Protein AF-A0A9P8LDL2-F1 (afdb_monomer_lite)

Foldseek 3Di:
DDDDDDDPDPPVFPPDVPQPVDPLHHDPNLLLDQFDDPPCNVPSHNVCCVLPVVLVVCCVVPVVDDQQAAAAEEEASSNLNRLLSPLVDANRYPAYEYELYQQALVPAPSSQVHCCVRHNNPPSVVSLNSHNLSSLLVGDHDYQYEYEYEPPDPCVVRVRRPVVSSCVSCVVNVNNPNYHYHYHD

Structure (mmCIF, N/CA/C/O backbone):
data_AF-A0A9P8LDL2-F1
#
_entry.id   AF-A0A9P8LDL2-F1
#
loop_
_atom_site.group_PDB
_atom_site.id
_atom_site.type_symbol
_atom_site.label_atom_id
_atom_site.label_alt_id
_atom_site.label_comp_id
_atom_site.label_asym_id
_atom_site.label_entity_id
_atom_site.label_seq_id
_atom_site.pdbx_PDB_ins_code
_atom_site.Cartn_x
_atom_site.Cartn_y
_atom_site.Cartn_z
_atom_site.occupancy
_atom_site.B_iso_or_equiv
_atom_site.auth_seq_id
_atom_site.auth_comp_id
_atom_site.auth_asym_id
_atom_site.auth_atom_id
_atom_site.pdbx_PDB_model_num
ATOM 1 N N . MET A 1 1 ? 35.037 -36.514 -23.794 1.00 36.78 1 MET A N 1
ATOM 2 C CA . MET A 1 1 ? 35.890 -35.831 -22.795 1.00 36.78 1 MET A CA 1
ATOM 3 C C . MET A 1 1 ? 35.931 -34.367 -23.203 1.00 36.78 1 MET A C 1
ATOM 5 O O . MET A 1 1 ? 36.389 -34.116 -24.303 1.00 36.78 1 MET A O 1
ATOM 9 N N . ASN A 1 2 ? 35.374 -33.374 -22.518 1.00 35.62 2 ASN A N 1
ATOM 10 C CA . ASN A 1 2 ? 34.824 -33.222 -21.168 1.00 35.62 2 ASN A CA 1
ATOM 11 C C . ASN A 1 2 ? 33.497 -32.450 -21.301 1.00 35.62 2 ASN A C 1
ATOM 13 O O . ASN A 1 2 ? 33.426 -31.497 -22.064 1.00 35.62 2 ASN A O 1
ATOM 17 N N . SER A 1 3 ? 32.393 -32.987 -20.783 1.00 35.94 3 SER A N 1
ATOM 18 C CA . SER A 1 3 ? 31.896 -32.755 -19.415 1.00 35.94 3 SER A CA 1
ATOM 19 C C . SER A 1 3 ? 31.249 -31.378 -19.268 1.00 35.94 3 SER A C 1
ATOM 21 O O . SER A 1 3 ? 31.919 -30.370 -19.070 1.00 35.94 3 SER A O 1
ATOM 23 N N . THR A 1 4 ? 29.923 -31.405 -19.347 1.00 47.22 4 THR A N 1
ATOM 24 C CA . THR A 1 4 ? 28.959 -30.466 -18.770 1.00 47.22 4 THR A CA 1
ATOM 25 C C . THR A 1 4 ? 29.351 -30.001 -17.366 1.00 47.22 4 THR A C 1
ATOM 27 O O . THR A 1 4 ? 29.842 -30.805 -16.577 1.00 47.22 4 THR A O 1
ATOM 30 N N . ASN A 1 5 ? 29.034 -28.747 -17.038 1.00 33.78 5 ASN A N 1
ATOM 31 C CA . ASN A 1 5 ? 28.603 -28.363 -15.695 1.00 33.78 5 ASN A C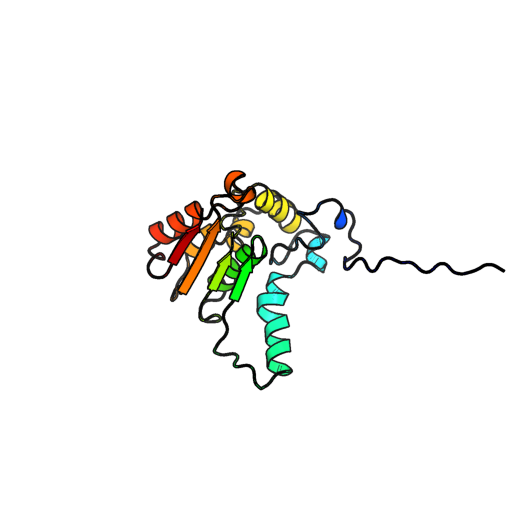A 1
ATOM 32 C C . ASN A 1 5 ? 27.447 -27.367 -15.827 1.00 33.78 5 ASN A C 1
ATOM 34 O O . ASN A 1 5 ? 27.630 -26.158 -15.949 1.00 33.78 5 ASN A O 1
ATOM 38 N N . GLU A 1 6 ? 26.246 -27.939 -15.846 1.00 46.50 6 GLU A N 1
ATOM 39 C CA . GLU A 1 6 ? 25.027 -27.290 -15.393 1.00 46.50 6 GLU A CA 1
ATOM 40 C C . GLU A 1 6 ? 25.176 -26.950 -13.906 1.00 46.50 6 GLU A C 1
ATOM 42 O O . GLU A 1 6 ? 25.265 -27.848 -13.078 1.00 46.50 6 GLU A O 1
ATOM 47 N N . THR A 1 7 ? 25.161 -25.662 -13.578 1.00 41.72 7 THR A N 1
ATOM 48 C CA . THR A 1 7 ? 24.533 -25.113 -12.364 1.00 41.72 7 THR A CA 1
ATOM 49 C C . THR A 1 7 ? 24.173 -23.654 -12.646 1.00 41.72 7 THR A C 1
ATOM 51 O O . THR A 1 7 ? 24.670 -22.716 -12.026 1.00 41.72 7 THR A O 1
ATOM 54 N N . GLY A 1 8 ? 23.306 -23.435 -13.638 1.00 39.44 8 GLY A N 1
ATOM 55 C CA . GLY A 1 8 ? 22.629 -22.151 -13.779 1.00 39.44 8 GLY A CA 1
ATOM 56 C C . GLY A 1 8 ? 21.689 -21.989 -12.592 1.00 39.44 8 GLY A C 1
ATOM 57 O O . GLY A 1 8 ? 20.619 -22.589 -12.579 1.00 39.44 8 GLY A O 1
ATOM 58 N N . ASN A 1 9 ? 22.131 -21.256 -11.568 1.00 37.84 9 ASN A N 1
ATOM 59 C CA . ASN A 1 9 ? 21.307 -20.856 -10.433 1.00 37.84 9 ASN A CA 1
ATOM 60 C C . ASN A 1 9 ? 19.921 -20.436 -10.936 1.00 37.84 9 ASN A C 1
ATOM 62 O O . ASN A 1 9 ? 19.813 -19.512 -11.740 1.00 37.84 9 ASN A O 1
ATOM 66 N N . LEU A 1 10 ? 18.876 -21.091 -10.433 1.00 39.47 10 LEU A N 1
ATOM 67 C CA . LEU A 1 10 ? 17.490 -20.645 -10.547 1.00 39.47 10 LEU A CA 1
ATOM 68 C C . LEU A 1 10 ? 17.332 -19.352 -9.731 1.00 39.47 10 LEU A C 1
ATOM 70 O O . LEU A 1 10 ? 16.727 -19.339 -8.663 1.00 39.47 10 LEU A O 1
ATOM 74 N N . LYS A 1 11 ? 17.940 -18.258 -10.190 1.00 48.25 11 LYS A N 1
ATOM 75 C CA . LYS A 1 11 ? 17.601 -16.924 -9.714 1.00 48.25 11 LYS A CA 1
ATOM 76 C C . LYS A 1 11 ? 16.257 -16.583 -10.345 1.00 48.25 11 LYS A C 1
ATOM 78 O O . LYS A 1 11 ? 16.173 -16.420 -11.556 1.00 48.25 11 LYS A O 1
ATOM 83 N N . GLY A 1 12 ? 15.199 -16.534 -9.538 1.00 52.34 12 GLY A N 1
ATOM 84 C CA . GLY A 1 12 ? 13.859 -16.106 -9.954 1.00 52.34 12 GLY A CA 1
ATOM 85 C C . GLY A 1 12 ? 13.778 -14.600 -10.237 1.00 52.34 12 GLY A C 1
ATOM 86 O O . GLY A 1 12 ? 12.929 -13.931 -9.658 1.00 52.34 12 GLY A O 1
ATOM 87 N N . GLY A 1 13 ? 14.689 -14.081 -11.062 1.00 61.00 13 GLY A N 1
ATOM 88 C CA . GLY A 1 13 ? 14.784 -12.684 -11.489 1.00 61.00 13 GLY A CA 1
ATOM 89 C C . GLY A 1 13 ? 14.617 -12.550 -13.005 1.00 61.00 13 GLY A C 1
ATOM 90 O O . GLY A 1 13 ? 14.594 -13.545 -13.732 1.00 61.00 13 GLY A O 1
ATOM 91 N N . LEU A 1 14 ? 14.477 -11.318 -13.489 1.00 75.38 14 LEU A N 1
ATOM 92 C CA . LEU A 1 14 ? 14.199 -11.006 -14.896 1.00 75.38 14 LEU A CA 1
ATOM 93 C C . LEU A 1 14 ? 15.475 -10.717 -15.702 1.00 75.38 14 LEU A C 1
ATOM 95 O O . LEU A 1 14 ? 15.383 -10.367 -16.879 1.00 75.38 14 LEU A O 1
ATOM 99 N N . ASN A 1 15 ? 16.649 -10.894 -15.084 1.00 79.06 15 ASN A N 1
ATOM 100 C CA . ASN A 1 15 ? 17.969 -10.583 -15.640 1.00 79.06 15 ASN A CA 1
ATOM 101 C C . ASN A 1 15 ? 18.064 -9.128 -16.124 1.00 79.06 15 ASN A C 1
ATOM 103 O O . ASN A 1 15 ? 18.618 -8.852 -17.189 1.00 79.06 15 ASN A O 1
ATOM 107 N N . ILE A 1 16 ? 17.491 -8.202 -15.354 1.00 80.25 16 ILE A N 1
ATOM 108 C CA . ILE A 1 16 ? 17.620 -6.767 -15.602 1.00 80.25 16 ILE A CA 1
ATOM 109 C C . ILE A 1 16 ? 18.908 -6.258 -14.932 1.00 80.25 16 ILE A C 1
ATOM 111 O O . ILE A 1 16 ? 19.189 -6.587 -13.780 1.00 80.25 16 ILE A O 1
ATOM 115 N N . ASP A 1 17 ? 19.689 -5.427 -15.628 1.00 78.12 17 ASP A N 1
ATOM 116 C CA . ASP A 1 17 ? 20.895 -4.821 -15.050 1.00 78.12 17 ASP A CA 1
ATOM 117 C C . ASP A 1 17 ? 20.557 -4.024 -13.774 1.00 78.12 17 ASP A C 1
ATOM 119 O O . ASP A 1 17 ? 19.686 -3.150 -13.776 1.00 78.12 17 ASP A O 1
ATOM 123 N N . GLY A 1 18 ? 21.251 -4.333 -12.675 1.00 77.56 18 GLY A N 1
ATOM 124 C CA . GLY A 1 18 ? 21.053 -3.712 -11.361 1.00 77.56 18 GLY A CA 1
ATOM 125 C C . GLY A 1 18 ? 19.882 -4.258 -10.532 1.00 77.56 18 GLY A C 1
ATOM 126 O O . GLY A 1 18 ? 19.640 -3.782 -9.425 1.00 77.56 18 GLY A O 1
ATOM 127 N N . GLU A 1 19 ? 19.153 -5.257 -11.035 1.00 78.50 19 GLU A N 1
ATOM 128 C CA . GLU A 1 19 ? 17.982 -5.855 -10.373 1.00 78.50 19 GLU A CA 1
ATOM 129 C C . GLU A 1 19 ? 18.312 -6.620 -9.084 1.00 78.50 19 GLU A C 1
ATOM 131 O O . GLU A 1 19 ? 17.484 -6.691 -8.179 1.00 78.50 19 GLU A O 1
ATOM 136 N N . ASP A 1 20 ? 19.519 -7.172 -8.995 1.00 83.62 20 ASP A N 1
ATOM 137 C CA . ASP A 1 20 ? 19.976 -7.971 -7.854 1.00 83.62 20 ASP A CA 1
ATOM 138 C C . ASP A 1 20 ? 21.004 -7.220 -6.979 1.00 83.62 20 ASP A C 1
ATOM 140 O O . ASP A 1 20 ? 21.566 -7.801 -6.049 1.00 83.62 20 ASP A O 1
ATOM 144 N N . ASP A 1 21 ? 21.275 -5.939 -7.263 1.00 80.69 21 ASP A N 1
ATOM 145 C CA . ASP A 1 21 ? 22.356 -5.174 -6.617 1.00 80.69 21 ASP A CA 1
ATOM 146 C C . ASP A 1 21 ? 22.031 -4.784 -5.169 1.00 80.69 21 ASP A C 1
ATOM 148 O O . ASP A 1 21 ? 22.928 -4.521 -4.362 1.00 80.69 21 ASP A O 1
ATOM 152 N N . SER A 1 22 ? 20.745 -4.716 -4.817 1.00 79.94 22 SER A N 1
ATOM 153 C CA . SER A 1 22 ? 20.305 -4.327 -3.479 1.00 79.94 22 SER A CA 1
ATOM 154 C C . SER A 1 22 ? 19.032 -5.045 -3.062 1.00 79.94 22 SER A C 1
ATOM 156 O O . SER A 1 22 ? 18.135 -5.238 -3.866 1.00 79.94 22 SER A O 1
ATOM 158 N N . TYR A 1 23 ? 18.917 -5.388 -1.779 1.00 81.88 23 TYR A N 1
ATOM 159 C CA . TYR A 1 23 ? 17.759 -6.123 -1.256 1.00 81.88 23 TYR A CA 1
ATOM 160 C C . TYR A 1 23 ? 16.449 -5.308 -1.239 1.00 81.88 23 TYR A C 1
ATOM 162 O O . TYR A 1 23 ? 15.373 -5.876 -1.081 1.00 81.88 23 TYR A O 1
ATOM 170 N N . ASP A 1 24 ? 16.535 -3.980 -1.336 1.00 83.00 24 ASP A N 1
ATOM 171 C CA . ASP A 1 24 ? 15.425 -3.027 -1.224 1.00 83.00 24 ASP A CA 1
ATOM 172 C C . ASP A 1 24 ? 14.996 -2.438 -2.584 1.00 83.00 24 ASP A C 1
ATOM 174 O O . ASP A 1 24 ? 14.227 -1.476 -2.625 1.00 83.00 24 ASP A O 1
ATOM 178 N N . PHE A 1 25 ? 15.477 -3.001 -3.701 1.00 87.88 25 PHE A N 1
ATOM 179 C CA . PHE A 1 25 ? 15.092 -2.617 -5.061 1.00 87.88 25 PHE A CA 1
ATOM 180 C C . PHE A 1 25 ? 15.340 -3.761 -6.058 1.00 87.88 25 PHE A C 1
ATOM 182 O O . PHE A 1 25 ? 16.357 -4.429 -5.952 1.00 87.88 25 PHE A O 1
ATOM 189 N N . GLY A 1 26 ? 14.448 -3.965 -7.033 1.00 88.62 26 GLY A N 1
ATOM 190 C CA . GLY A 1 26 ? 14.551 -5.069 -7.995 1.00 88.62 26 GLY A CA 1
ATOM 191 C C . GLY A 1 26 ? 13.938 -6.383 -7.488 1.00 88.62 26 GLY A C 1
ATOM 192 O O . GLY A 1 26 ? 12.821 -6.371 -6.949 1.00 88.62 26 GLY A O 1
ATOM 193 N N . THR A 1 27 ? 14.620 -7.521 -7.682 1.00 87.25 27 THR A N 1
ATOM 194 C CA . THR A 1 27 ? 14.074 -8.862 -7.387 1.00 87.25 27 THR A CA 1
ATOM 195 C C . THR A 1 27 ? 13.604 -8.949 -5.932 1.00 87.25 27 THR A C 1
ATOM 197 O O . THR A 1 27 ? 14.339 -8.644 -4.997 1.00 87.25 27 THR A O 1
ATOM 200 N N . GLY A 1 28 ? 12.357 -9.382 -5.711 1.00 86.94 28 GLY A N 1
ATOM 201 C CA . GLY A 1 28 ? 11.772 -9.479 -4.365 1.00 86.94 28 GLY A CA 1
ATOM 202 C C . GLY A 1 28 ? 11.356 -8.138 -3.740 1.00 86.94 28 GLY A C 1
ATOM 203 O O . GLY A 1 28 ? 10.759 -8.136 -2.665 1.00 86.94 28 GLY A O 1
ATOM 204 N N . ALA A 1 29 ? 11.579 -7.017 -4.432 1.00 91.50 29 ALA A N 1
ATOM 205 C CA . ALA A 1 29 ? 11.286 -5.659 -3.981 1.00 91.50 29 ALA A CA 1
ATOM 206 C C . ALA A 1 29 ? 10.394 -4.896 -4.983 1.00 91.50 29 ALA A C 1
ATOM 208 O O . ALA A 1 29 ? 10.589 -3.711 -5.250 1.00 91.50 29 ALA A O 1
ATOM 209 N N . GLY A 1 30 ? 9.384 -5.562 -5.552 1.00 91.75 30 GLY A N 1
ATOM 210 C CA . GLY A 1 30 ? 8.487 -4.967 -6.556 1.00 91.75 30 GLY A CA 1
ATOM 211 C C . GLY A 1 30 ? 7.501 -3.913 -6.029 1.00 91.75 30 GLY A C 1
ATOM 212 O O . GLY A 1 30 ? 6.738 -3.354 -6.813 1.00 91.75 30 GLY A O 1
ATOM 213 N N . PHE A 1 31 ? 7.468 -3.668 -4.712 1.00 97.00 31 PHE A N 1
ATOM 214 C CA . PHE A 1 31 ? 6.664 -2.636 -4.033 1.00 97.00 31 PHE A CA 1
ATOM 215 C C . PHE A 1 31 ? 5.148 -2.638 -4.314 1.00 97.00 31 PHE A C 1
ATOM 217 O O . PHE A 1 31 ? 4.456 -1.717 -3.901 1.00 97.00 31 PHE A O 1
ATOM 224 N N . TYR A 1 32 ? 4.599 -3.683 -4.945 1.00 97.81 32 TYR A N 1
ATOM 225 C CA . TYR A 1 32 ? 3.172 -3.792 -5.300 1.00 97.81 32 TYR A CA 1
ATOM 226 C C . TYR A 1 32 ? 2.662 -2.621 -6.149 1.00 97.81 32 TYR A C 1
ATOM 228 O O . TYR A 1 32 ? 1.537 -2.147 -5.992 1.00 97.81 32 TYR A O 1
ATOM 236 N N . ILE A 1 33 ? 3.505 -2.164 -7.071 1.00 97.38 33 ILE A N 1
ATOM 237 C CA . ILE A 1 33 ? 3.216 -1.080 -8.006 1.00 97.38 33 ILE A CA 1
ATOM 238 C C . ILE A 1 33 ? 3.235 -1.572 -9.460 1.00 97.38 33 ILE A C 1
ATOM 240 O O . ILE A 1 33 ? 3.675 -2.687 -9.740 1.00 97.38 33 ILE A O 1
ATOM 244 N N . ASP A 1 34 ? 2.809 -0.706 -10.381 1.00 97.88 34 ASP A N 1
ATOM 245 C CA . ASP A 1 34 ? 3.063 -0.868 -11.813 1.00 97.88 34 ASP A CA 1
ATOM 246 C C . ASP A 1 34 ? 4.090 0.176 -12.256 1.00 97.88 34 ASP A C 1
ATOM 248 O O . ASP A 1 34 ? 3.750 1.341 -12.469 1.00 97.88 34 ASP A O 1
ATOM 252 N N . ALA A 1 35 ? 5.351 -0.234 -12.383 1.00 97.38 35 ALA A N 1
ATOM 253 C CA . ALA A 1 35 ? 6.452 0.653 -12.738 1.00 97.38 35 ALA A CA 1
ATOM 254 C C . ALA A 1 35 ? 6.228 1.325 -14.103 1.00 97.38 35 ALA A C 1
ATOM 256 O O . ALA A 1 35 ? 5.676 0.726 -15.036 1.00 97.38 35 ALA A O 1
ATOM 257 N N . THR A 1 36 ? 6.694 2.568 -14.228 1.00 96.50 36 THR A N 1
ATOM 258 C CA . THR A 1 36 ? 6.592 3.376 -15.455 1.00 96.50 36 THR A CA 1
ATOM 259 C C . THR A 1 36 ? 7.953 3.686 -16.072 1.00 96.50 36 THR A C 1
ATOM 261 O O . THR A 1 36 ? 8.020 3.925 -17.274 1.00 96.50 36 THR A O 1
ATOM 264 N N . GLN A 1 37 ? 9.036 3.634 -15.294 1.00 96.12 37 GLN A N 1
ATOM 265 C CA . GLN A 1 37 ? 10.399 3.811 -15.796 1.00 96.12 37 GLN A CA 1
ATOM 266 C C . GLN A 1 37 ? 10.941 2.528 -16.412 1.00 96.12 37 GLN A C 1
ATOM 268 O O . GLN A 1 37 ? 10.801 1.446 -15.842 1.00 96.12 37 GLN A O 1
ATOM 273 N N . ALA A 1 38 ? 11.594 2.660 -17.564 1.00 93.38 38 ALA A N 1
ATOM 274 C CA . ALA A 1 38 ? 12.407 1.587 -18.118 1.00 93.38 38 ALA A CA 1
ATOM 275 C C . ALA A 1 38 ? 13.651 1.354 -17.230 1.00 93.38 38 ALA A C 1
ATOM 277 O O . ALA A 1 38 ? 14.143 2.308 -16.624 1.00 93.38 38 ALA A O 1
ATOM 278 N N . PRO A 1 39 ? 14.180 0.120 -17.155 1.00 93.75 39 PRO A N 1
ATOM 279 C CA . PRO A 1 39 ? 13.672 -1.109 -17.785 1.00 93.75 39 PRO A CA 1
ATOM 280 C C . PRO A 1 39 ? 12.500 -1.769 -17.027 1.00 93.75 39 PRO A C 1
ATOM 282 O O . PRO A 1 39 ? 11.824 -2.642 -17.567 1.00 93.75 39 PRO A O 1
ATOM 285 N N . TRP A 1 40 ? 12.220 -1.332 -15.797 1.00 94.62 40 TRP A N 1
ATOM 286 C CA . TRP A 1 40 ? 11.259 -1.949 -14.871 1.00 94.62 40 TRP A CA 1
ATOM 287 C C . TRP A 1 40 ? 9.834 -2.014 -15.418 1.00 94.62 40 TRP A C 1
ATOM 289 O O . TRP A 1 40 ? 9.111 -2.981 -15.179 1.00 94.62 40 TRP A O 1
ATOM 299 N N . SER A 1 41 ? 9.429 -1.010 -16.193 1.00 95.38 41 SER A N 1
ATOM 300 C CA . SER A 1 41 ? 8.087 -0.889 -16.759 1.00 95.38 41 SER A CA 1
ATOM 301 C C . SER A 1 41 ? 7.676 -2.035 -17.681 1.00 95.38 41 SER A C 1
ATOM 303 O O . SER A 1 41 ? 6.480 -2.161 -17.941 1.00 95.38 41 SER A O 1
ATOM 305 N N . ALA A 1 42 ? 8.612 -2.871 -18.140 1.00 93.69 42 ALA A N 1
ATOM 306 C CA . ALA A 1 42 ? 8.307 -4.069 -18.917 1.00 93.69 42 ALA A CA 1
ATOM 307 C C . ALA A 1 42 ? 7.664 -5.180 -18.069 1.00 93.69 42 ALA A C 1
ATOM 309 O O . ALA A 1 42 ? 6.747 -5.843 -18.540 1.00 93.69 42 ALA A O 1
ATOM 310 N N . ASN A 1 43 ? 8.109 -5.359 -16.821 1.00 94.00 43 ASN A N 1
ATOM 311 C CA . ASN A 1 43 ? 7.794 -6.561 -16.039 1.00 94.00 43 ASN A CA 1
ATOM 312 C C . ASN A 1 43 ? 7.290 -6.277 -14.614 1.00 94.00 43 ASN A C 1
ATOM 314 O O . ASN A 1 43 ? 6.558 -7.081 -14.045 1.00 94.00 43 ASN A O 1
ATOM 318 N N . TYR A 1 44 ? 7.643 -5.132 -14.021 1.00 95.62 44 TYR A N 1
ATOM 319 C CA . TYR A 1 44 ? 7.271 -4.780 -12.648 1.00 95.62 44 TYR A CA 1
ATOM 320 C C . TYR A 1 44 ? 5.837 -4.244 -12.615 1.00 95.62 44 TYR A C 1
ATOM 322 O O . TYR A 1 44 ? 5.608 -3.041 -12.496 1.00 95.62 44 TYR A O 1
ATOM 330 N N . LYS A 1 45 ? 4.870 -5.155 -12.777 1.00 97.25 45 LYS A N 1
ATOM 331 C CA . LYS A 1 45 ? 3.418 -4.899 -12.816 1.00 97.25 45 LYS A CA 1
ATOM 332 C C . LYS A 1 45 ? 2.683 -5.568 -11.652 1.00 97.25 45 LYS A C 1
ATOM 334 O O . LYS A 1 45 ? 1.634 -6.190 -11.818 1.00 97.25 45 LYS A O 1
ATOM 339 N N . MET A 1 46 ? 3.275 -5.492 -10.461 1.00 97.75 46 MET A N 1
ATOM 340 C CA . MET A 1 46 ? 2.793 -6.215 -9.284 1.00 97.75 46 MET A CA 1
ATOM 341 C C . MET A 1 46 ? 1.446 -5.697 -8.777 1.00 97.75 46 MET A C 1
ATOM 343 O O . MET A 1 46 ? 0.681 -6.482 -8.215 1.00 97.75 46 MET A O 1
ATOM 347 N N . TYR A 1 47 ? 1.125 -4.415 -8.991 1.00 98.19 47 TYR A N 1
ATOM 348 C CA . TYR A 1 47 ? -0.213 -3.908 -8.683 1.00 98.19 47 TYR A CA 1
ATOM 349 C C . TYR A 1 47 ? -1.253 -4.600 -9.566 1.00 98.19 47 TYR A C 1
ATOM 351 O O . TYR A 1 47 ? -2.188 -5.203 -9.042 1.00 98.19 47 TYR A O 1
ATOM 359 N N . SER A 1 48 ? -1.071 -4.568 -10.890 1.00 97.75 48 SER A N 1
ATOM 360 C CA . SER A 1 48 ? -1.985 -5.212 -11.841 1.00 97.75 48 SER A CA 1
ATOM 361 C C . SER A 1 48 ? -2.089 -6.723 -11.614 1.00 97.75 48 SER A C 1
ATOM 363 O O . SER A 1 48 ? -3.194 -7.275 -11.627 1.00 97.75 48 SER A O 1
ATOM 365 N N . TYR A 1 49 ? -0.964 -7.381 -11.330 1.00 98.06 49 TYR A N 1
ATOM 366 C CA . TYR A 1 49 ? -0.924 -8.813 -11.054 1.00 98.06 49 TYR A CA 1
ATOM 367 C C . TYR A 1 49 ? -1.768 -9.187 -9.825 1.00 98.06 49 TYR A C 1
ATOM 369 O O . TYR A 1 49 ? -2.683 -10.005 -9.922 1.00 98.06 49 TYR A O 1
ATOM 377 N N . ILE A 1 50 ? -1.526 -8.549 -8.673 1.00 98.06 50 ILE A N 1
ATOM 378 C CA . ILE A 1 50 ? -2.221 -8.879 -7.417 1.00 98.06 50 ILE A CA 1
ATOM 379 C C . ILE A 1 50 ? -3.664 -8.374 -7.409 1.00 98.06 50 ILE A C 1
ATOM 381 O O . ILE A 1 50 ? -4.558 -9.054 -6.904 1.00 98.06 50 ILE A O 1
ATOM 385 N N . ALA A 1 51 ? -3.913 -7.184 -7.955 1.00 97.06 51 ALA A N 1
ATOM 386 C CA . ALA A 1 51 ? -5.240 -6.593 -7.935 1.00 97.06 51 ALA A CA 1
ATOM 387 C C . ALA A 1 51 ? -6.157 -7.179 -9.011 1.00 97.06 51 ALA A C 1
ATOM 389 O O . ALA A 1 51 ? -7.365 -7.038 -8.864 1.00 97.06 51 ALA A O 1
ATOM 390 N N . SER A 1 52 ? -5.659 -7.814 -10.077 1.00 97.12 52 SER A N 1
ATOM 391 C CA . SER A 1 52 ? -6.506 -8.250 -11.198 1.00 97.12 52 SER A CA 1
ATOM 392 C C . SER A 1 52 ? -6.198 -9.659 -11.699 1.00 97.12 52 SER A C 1
ATOM 394 O O . SER A 1 52 ? -7.064 -10.533 -11.613 1.00 97.12 52 SER A O 1
ATOM 396 N N . GLU A 1 53 ? -4.986 -9.896 -12.200 1.00 98.12 53 GLU A N 1
ATOM 397 C CA . GLU A 1 53 ? -4.645 -11.129 -12.920 1.00 98.12 53 GLU A CA 1
ATOM 398 C C . GLU A 1 53 ? -4.747 -12.370 -12.028 1.00 98.12 53 GLU A C 1
ATOM 400 O O . GLU A 1 53 ? -5.482 -13.311 -12.343 1.00 98.12 53 GLU A O 1
ATOM 405 N N . LEU A 1 54 ? -4.080 -12.343 -10.872 1.00 97.81 54 LEU A N 1
ATOM 406 C CA . LEU A 1 54 ? -4.064 -13.458 -9.934 1.00 97.81 54 LEU A CA 1
ATOM 407 C C . LEU A 1 54 ? -5.470 -13.771 -9.390 1.00 97.81 54 LEU A C 1
ATOM 409 O O . LEU A 1 54 ? -5.877 -14.928 -9.495 1.00 97.81 54 LEU A O 1
ATOM 413 N N . PRO A 1 55 ? -6.265 -12.805 -8.876 1.00 97.06 55 PRO A N 1
ATOM 414 C CA . PRO A 1 55 ? -7.644 -13.079 -8.472 1.00 97.06 55 PRO A CA 1
ATOM 415 C C . PRO A 1 55 ? -8.500 -13.682 -9.592 1.00 97.06 55 PRO A C 1
ATOM 417 O O . PRO A 1 55 ? -9.242 -14.629 -9.350 1.00 97.06 55 PRO A O 1
ATOM 420 N N . THR A 1 56 ? -8.374 -13.179 -10.825 1.00 97.19 56 THR A N 1
ATOM 421 C CA . THR A 1 56 ? -9.124 -13.701 -11.981 1.00 97.19 56 THR A CA 1
ATOM 422 C C . THR A 1 56 ? -8.755 -15.158 -12.272 1.00 97.19 56 THR A C 1
ATOM 424 O O . THR A 1 56 ? -9.632 -16.004 -12.472 1.00 97.19 56 THR A O 1
ATOM 427 N N . SER A 1 57 ? -7.460 -15.480 -12.241 1.00 97.94 57 SER A N 1
ATOM 428 C CA . SER A 1 57 ? -6.976 -16.852 -12.403 1.00 97.94 57 SER A CA 1
ATOM 429 C C . SER A 1 57 ? -7.460 -17.767 -11.271 1.00 97.94 57 SER A C 1
ATOM 431 O O . SER A 1 57 ? -7.973 -18.854 -11.530 1.00 97.94 57 SER A O 1
ATOM 433 N N . LEU A 1 58 ? -7.401 -17.310 -10.017 1.00 97.50 58 LEU A N 1
ATOM 434 C CA . LEU A 1 58 ? -7.877 -18.085 -8.870 1.00 97.50 58 LEU A CA 1
ATOM 435 C C . LEU A 1 58 ? -9.375 -18.402 -8.971 1.00 97.50 58 LEU A C 1
ATOM 437 O O . LEU A 1 58 ? -9.763 -19.561 -8.851 1.00 97.50 58 LEU A O 1
ATOM 441 N N . PHE A 1 59 ? -10.226 -17.410 -9.238 1.00 97.44 59 PHE A N 1
ATOM 442 C CA . PHE A 1 59 ? -11.675 -17.642 -9.297 1.00 97.44 59 PHE A CA 1
ATOM 443 C C . PHE A 1 59 ? -12.112 -18.475 -10.508 1.00 97.44 59 PHE A C 1
ATOM 445 O O . PHE A 1 59 ? -13.132 -19.155 -10.433 1.00 97.44 59 PHE A O 1
ATOM 452 N N . SER A 1 60 ? -11.347 -18.466 -11.604 1.00 97.44 60 SER A N 1
ATOM 453 C CA . SER A 1 60 ? -11.631 -19.323 -12.765 1.00 97.44 60 SER A CA 1
ATOM 454 C C . SER A 1 60 ? -11.237 -20.787 -12.548 1.00 97.44 60 SER A C 1
ATOM 456 O O . SER A 1 60 ? -11.929 -21.672 -13.046 1.00 97.44 60 SER A O 1
ATOM 458 N N . HIS A 1 61 ? -10.173 -21.062 -11.786 1.00 98.19 61 HIS A N 1
ATOM 459 C CA . HIS A 1 61 ? -9.691 -22.430 -11.550 1.00 98.19 61 HIS A CA 1
ATOM 460 C C . HIS A 1 61 ? -10.262 -23.084 -10.284 1.00 98.19 61 HIS A C 1
ATOM 462 O O . HIS A 1 61 ? -10.283 -24.311 -10.186 1.00 98.19 61 HIS A O 1
ATOM 468 N N . PHE A 1 62 ? -10.733 -22.291 -9.318 1.00 97.69 62 PHE A N 1
ATOM 469 C CA . PHE A 1 62 ? -11.219 -22.779 -8.027 1.00 97.69 62 PHE A CA 1
ATOM 470 C C . PHE A 1 62 ? -12.665 -22.313 -7.772 1.00 97.69 62 PHE A C 1
ATOM 472 O O . PHE A 1 62 ? -12.874 -21.323 -7.067 1.00 97.69 62 PHE A O 1
ATOM 479 N N . PRO A 1 63 ? -13.685 -23.022 -8.301 1.00 95.31 63 PRO A N 1
ATOM 480 C CA . PRO A 1 63 ? -15.095 -22.621 -8.198 1.00 95.31 63 PRO A CA 1
ATOM 481 C C . PRO A 1 63 ? -15.640 -22.594 -6.760 1.00 95.31 63 PRO A C 1
ATOM 483 O O . PRO A 1 63 ? -16.691 -22.015 -6.506 1.00 95.31 63 PRO A O 1
ATOM 486 N N . GLN A 1 64 ? -14.938 -23.215 -5.808 1.00 97.06 64 GLN A N 1
ATOM 487 C CA . GLN A 1 64 ? -15.252 -23.155 -4.381 1.00 97.06 64 GLN A CA 1
ATOM 488 C C . GLN A 1 64 ? -14.901 -21.809 -3.723 1.00 97.06 64 GLN A C 1
ATOM 490 O O . GLN A 1 64 ? -15.307 -21.566 -2.586 1.00 97.06 64 GLN A O 1
ATOM 495 N N . LEU A 1 65 ? -14.112 -20.958 -4.388 1.00 97.69 65 LEU A N 1
ATOM 496 C CA . LEU A 1 65 ? -13.761 -19.636 -3.878 1.00 97.69 65 LEU A CA 1
ATOM 497 C C . LEU A 1 65 ? -14.896 -18.645 -4.143 1.00 97.69 65 LEU A C 1
ATOM 499 O O . LEU A 1 65 ? -15.367 -18.493 -5.266 1.00 97.69 65 LEU A O 1
ATOM 503 N N . ASP A 1 66 ? -15.294 -17.918 -3.104 1.00 96.56 66 ASP A N 1
ATOM 504 C CA . ASP A 1 66 ? -16.315 -16.882 -3.205 1.00 96.56 66 ASP A CA 1
ATOM 505 C C . ASP A 1 66 ? -15.678 -15.523 -3.524 1.00 96.56 66 ASP A C 1
ATOM 507 O O . ASP A 1 66 ? -15.116 -14.855 -2.649 1.00 96.56 66 ASP A O 1
ATOM 511 N N . SER A 1 67 ? -15.800 -15.087 -4.779 1.00 95.12 67 SER A N 1
ATOM 512 C CA . SER A 1 67 ? -15.249 -13.811 -5.243 1.00 95.12 67 SER A CA 1
ATOM 513 C C . SER A 1 67 ? -15.907 -12.582 -4.604 1.00 95.12 67 SER A C 1
ATOM 515 O O . SER A 1 67 ? -15.392 -11.475 -4.750 1.00 95.12 67 SER A O 1
ATOM 517 N N . GLN A 1 68 ? -17.037 -12.738 -3.903 1.00 95.88 68 GLN A N 1
ATOM 518 C CA . GLN A 1 68 ? -17.697 -11.655 -3.174 1.00 95.88 68 GLN A CA 1
ATOM 519 C C . GLN A 1 68 ? -17.202 -11.518 -1.729 1.00 95.88 68 GLN A C 1
ATOM 521 O O . GLN A 1 68 ? -17.554 -10.537 -1.074 1.00 95.88 68 GLN A O 1
ATOM 526 N N . ARG A 1 69 ? -16.401 -12.457 -1.206 1.00 96.25 69 ARG A N 1
ATOM 527 C CA . ARG A 1 69 ? -15.890 -12.452 0.179 1.00 96.25 69 ARG A CA 1
ATOM 528 C C . ARG A 1 69 ? -14.368 -12.562 0.215 1.00 96.25 69 ARG A C 1
ATOM 530 O O . ARG A 1 69 ? -13.805 -13.542 0.692 1.00 96.25 69 ARG A O 1
ATOM 537 N N . VAL A 1 70 ? -13.710 -11.517 -0.274 1.00 97.75 70 VAL A N 1
ATOM 538 C CA . VAL A 1 70 ? -12.247 -11.421 -0.349 1.00 97.75 70 VAL A CA 1
ATOM 539 C C . VAL A 1 70 ? -11.749 -10.379 0.647 1.00 97.75 70 VAL A C 1
ATOM 541 O O . VAL A 1 70 ? -12.328 -9.302 0.743 1.00 97.75 70 VAL A O 1
ATOM 544 N N . SER A 1 71 ? -10.655 -10.669 1.343 1.00 98.38 71 SER A N 1
ATOM 545 C CA . SER A 1 71 ? -9.904 -9.706 2.160 1.00 98.38 71 SER A CA 1
ATOM 546 C C . SER A 1 71 ? -8.422 -9.803 1.816 1.00 98.38 71 SER A C 1
ATOM 548 O O . SER A 1 71 ? -7.991 -10.779 1.200 1.00 98.38 71 SER A O 1
ATOM 550 N N . ILE A 1 72 ? -7.643 -8.788 2.183 1.00 98.62 72 ILE A N 1
ATOM 551 C CA . ILE A 1 72 ? -6.212 -8.726 1.865 1.00 98.62 72 ILE A CA 1
ATOM 552 C C . ILE A 1 72 ? -5.389 -8.441 3.118 1.00 98.62 72 ILE A C 1
ATOM 554 O O . ILE A 1 72 ? -5.804 -7.691 3.996 1.00 98.62 72 ILE A O 1
ATOM 558 N N . THR A 1 73 ? -4.218 -9.058 3.222 1.00 98.81 73 THR A N 1
ATOM 559 C CA . THR A 1 73 ? -3.283 -8.806 4.319 1.00 98.81 73 THR A CA 1
ATOM 560 C C . THR A 1 73 ? -1.846 -8.822 3.823 1.00 98.81 73 THR A C 1
ATOM 562 O O . THR A 1 73 ? -1.575 -9.308 2.723 1.00 98.81 73 THR A O 1
ATOM 565 N N . GLY A 1 74 ? -0.921 -8.293 4.617 1.00 98.56 74 GLY A N 1
ATOM 566 C CA . GLY A 1 74 ? 0.496 -8.335 4.292 1.00 98.56 74 GLY A CA 1
ATOM 567 C C . GLY A 1 74 ? 1.407 -7.866 5.420 1.00 98.56 74 GLY A C 1
ATOM 568 O O . GLY A 1 74 ? 0.963 -7.330 6.433 1.00 98.56 74 GLY A O 1
ATOM 569 N N . HIS A 1 75 ? 2.709 -8.063 5.226 1.00 98.69 75 HIS A N 1
ATOM 570 C CA . HIS A 1 75 ? 3.760 -7.676 6.166 1.00 98.69 75 HIS A CA 1
ATOM 571 C C . HIS A 1 75 ? 4.763 -6.721 5.505 1.00 98.69 75 HIS A C 1
ATOM 573 O O . HIS A 1 75 ? 5.176 -6.978 4.374 1.00 98.69 75 HIS A O 1
ATOM 579 N N . SER A 1 76 ? 5.172 -5.641 6.178 1.00 98.06 76 SER A N 1
ATOM 580 C CA . SER A 1 76 ? 6.186 -4.694 5.682 1.00 98.06 76 SER A CA 1
ATOM 581 C C . SER A 1 76 ? 5.849 -4.129 4.294 1.00 98.06 76 SER A C 1
ATOM 583 O O . SER A 1 76 ? 4.794 -3.506 4.136 1.00 98.06 76 SER A O 1
ATOM 585 N N . MET A 1 77 ? 6.672 -4.371 3.267 1.00 98.44 77 MET A N 1
ATOM 586 C CA . MET A 1 77 ? 6.346 -4.048 1.870 1.00 98.44 77 MET A CA 1
ATOM 587 C C . MET A 1 77 ? 5.033 -4.713 1.406 1.00 98.44 77 MET A C 1
ATOM 589 O O . MET A 1 77 ? 4.259 -4.124 0.658 1.00 98.44 77 MET A O 1
ATOM 593 N N . GLY A 1 78 ? 4.731 -5.927 1.869 1.00 98.50 78 GLY A N 1
ATOM 594 C CA . GLY A 1 78 ? 3.433 -6.579 1.654 1.00 98.50 78 GLY A CA 1
ATOM 595 C C . GLY A 1 78 ? 2.281 -5.874 2.362 1.00 98.50 78 GLY A C 1
ATOM 596 O O . GLY A 1 78 ? 1.189 -5.787 1.811 1.00 98.50 78 GLY A O 1
ATOM 597 N N . GLY A 1 79 ? 2.522 -5.330 3.557 1.00 98.69 79 GLY A N 1
ATOM 598 C CA . GLY A 1 79 ? 1.538 -4.522 4.280 1.00 98.69 79 GLY A CA 1
ATOM 599 C C . GLY A 1 79 ? 1.239 -3.226 3.531 1.00 98.69 79 GLY A C 1
ATOM 600 O O . GLY A 1 79 ? 0.083 -2.856 3.364 1.00 98.69 79 GLY A O 1
ATOM 601 N N . HIS A 1 80 ? 2.275 -2.597 2.977 1.00 98.81 80 HIS A N 1
ATOM 602 C CA . HIS A 1 80 ? 2.143 -1.485 2.043 1.00 98.81 80 HIS A CA 1
ATOM 603 C C . HIS A 1 80 ? 1.251 -1.826 0.835 1.00 98.81 80 HIS A C 1
ATOM 605 O O . HIS A 1 80 ? 0.291 -1.105 0.544 1.00 98.81 80 HIS A O 1
ATOM 611 N N . GLY A 1 81 ? 1.528 -2.948 0.164 1.00 98.69 81 GLY A N 1
ATOM 612 C CA . GLY A 1 81 ? 0.715 -3.431 -0.953 1.00 98.69 81 GLY A CA 1
ATOM 613 C C . GLY A 1 81 ? -0.739 -3.681 -0.557 1.00 98.69 81 GLY A C 1
ATOM 614 O O . GLY A 1 81 ? -1.649 -3.204 -1.227 1.00 98.69 81 GLY A O 1
ATOM 615 N N . ALA A 1 82 ? -0.974 -4.363 0.566 1.00 98.81 82 ALA A N 1
ATOM 616 C CA . ALA A 1 82 ? -2.318 -4.650 1.060 1.00 98.81 82 ALA A CA 1
ATOM 617 C C . ALA A 1 82 ? -3.129 -3.368 1.315 1.00 98.81 82 ALA A C 1
ATOM 619 O O . ALA A 1 82 ? -4.259 -3.253 0.837 1.00 98.81 82 ALA A O 1
ATOM 620 N N . LEU A 1 83 ? -2.540 -2.386 2.008 1.00 98.81 83 LEU A N 1
ATOM 621 C CA . LEU A 1 83 ? -3.192 -1.109 2.310 1.00 98.81 83 LEU A CA 1
ATOM 622 C C . LEU A 1 83 ? -3.508 -0.316 1.035 1.00 98.81 83 LEU A C 1
ATOM 624 O O . LEU A 1 83 ? -4.637 0.133 0.847 1.00 98.81 83 LEU A O 1
ATOM 628 N N . THR A 1 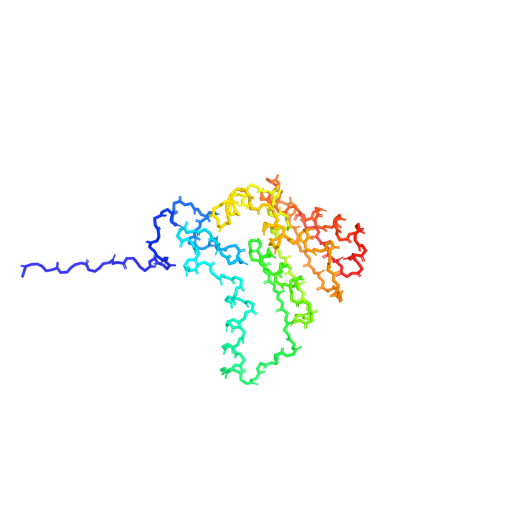84 ? -2.534 -0.158 0.135 1.00 98.75 84 THR A N 1
ATOM 629 C CA . THR A 1 84 ? -2.730 0.614 -1.103 1.00 98.75 84 THR A CA 1
ATOM 630 C C . THR A 1 84 ? -3.732 -0.051 -2.044 1.00 98.75 84 THR A C 1
ATOM 632 O O . THR A 1 84 ? -4.605 0.627 -2.585 1.00 98.75 84 THR A O 1
ATOM 635 N N . ILE A 1 85 ? -3.670 -1.375 -2.210 1.00 98.62 85 ILE A N 1
ATOM 636 C CA . ILE A 1 85 ? -4.613 -2.127 -3.047 1.00 98.62 85 ILE A CA 1
ATOM 637 C C . ILE A 1 85 ? -6.029 -2.043 -2.474 1.00 98.62 85 ILE A C 1
ATOM 639 O O . ILE A 1 85 ? -6.961 -1.793 -3.238 1.00 98.62 85 ILE A O 1
ATOM 643 N N . PHE A 1 86 ? -6.204 -2.180 -1.156 1.00 98.62 86 PHE A N 1
ATOM 644 C CA . PHE A 1 86 ? -7.508 -1.998 -0.517 1.00 98.62 86 PHE A CA 1
ATOM 645 C C . PHE A 1 86 ? -8.082 -0.599 -0.802 1.00 98.62 86 PHE A C 1
ATOM 647 O O . PHE A 1 86 ? -9.189 -0.478 -1.327 1.00 98.62 86 PHE A O 1
ATOM 654 N N . LEU A 1 87 ? -7.305 0.457 -0.533 1.00 98.38 87 LEU A N 1
ATOM 655 C CA . LEU A 1 87 ? -7.757 1.848 -0.659 1.00 98.38 87 LEU A CA 1
ATOM 656 C C . LEU A 1 87 ? -8.053 2.261 -2.111 1.00 98.38 87 LEU A C 1
ATOM 658 O O . LEU A 1 87 ? -8.935 3.085 -2.347 1.00 98.38 87 LEU A O 1
ATOM 662 N N . LYS A 1 88 ? -7.353 1.678 -3.092 1.00 97.75 88 LYS A N 1
ATOM 663 C CA . LYS A 1 88 ? -7.560 1.950 -4.528 1.00 97.75 88 LYS A CA 1
ATOM 664 C C . LYS A 1 88 ? -8.723 1.175 -5.145 1.00 97.75 88 LYS A C 1
ATOM 666 O O . LYS A 1 88 ? -9.137 1.502 -6.253 1.00 97.75 88 LYS A O 1
ATOM 671 N N . ASN A 1 89 ? -9.243 0.155 -4.462 1.00 97.06 89 ASN A N 1
ATOM 672 C CA . ASN A 1 89 ? -10.278 -0.736 -4.990 1.00 97.06 89 ASN A CA 1
ATOM 673 C C . ASN A 1 89 ? -11.489 -0.806 -4.037 1.00 97.06 89 ASN A C 1
ATOM 675 O O . ASN A 1 89 ? -11.803 -1.887 -3.521 1.00 97.06 89 ASN A O 1
ATOM 679 N N . PRO A 1 90 ? -12.183 0.325 -3.783 1.00 95.75 90 PRO A N 1
ATOM 680 C CA . PRO A 1 90 ? -13.314 0.363 -2.860 1.00 95.75 90 PRO A CA 1
ATOM 681 C C . PRO A 1 90 ? -14.397 -0.645 -3.267 1.00 95.75 90 PRO A C 1
ATOM 683 O O . PRO A 1 90 ? -14.805 -0.719 -4.425 1.00 95.75 90 PRO A O 1
ATOM 686 N N . GLY A 1 91 ? -14.853 -1.444 -2.300 1.00 93.44 91 GLY A N 1
ATOM 687 C CA . GLY A 1 91 ? -15.872 -2.482 -2.493 1.00 93.44 91 GLY A CA 1
ATOM 688 C C . GLY A 1 91 ? -15.343 -3.848 -2.949 1.00 93.44 91 GLY A C 1
ATOM 689 O O . GLY A 1 91 ? -16.077 -4.830 -2.838 1.00 93.44 91 GLY A O 1
ATOM 690 N N . LYS A 1 92 ? -14.083 -3.944 -3.399 1.00 95.50 92 LYS A N 1
ATOM 691 C CA . LYS A 1 92 ? -13.478 -5.217 -3.827 1.00 95.50 92 LYS A CA 1
ATOM 692 C C . LYS A 1 92 ? -13.100 -6.125 -2.657 1.00 95.50 92 LYS A C 1
ATOM 694 O O . LYS A 1 92 ? -13.252 -7.340 -2.748 1.00 95.50 92 LYS A O 1
ATOM 699 N N . TYR A 1 93 ? -12.620 -5.532 -1.570 1.00 97.69 93 TYR A N 1
ATOM 700 C CA . TYR A 1 93 ? -12.167 -6.241 -0.378 1.00 97.69 93 TYR A CA 1
ATOM 701 C C . TYR A 1 93 ? -13.081 -5.911 0.804 1.00 97.69 93 TYR A C 1
ATOM 703 O O . TYR A 1 93 ? -13.522 -4.772 0.950 1.00 97.69 93 TYR A O 1
ATOM 711 N N . LYS A 1 94 ? -13.386 -6.906 1.640 1.00 97.62 94 LYS A N 1
ATOM 712 C CA . LYS A 1 94 ? -14.242 -6.751 2.824 1.00 97.62 94 LYS A CA 1
ATOM 713 C C . LYS A 1 94 ? -13.500 -6.137 3.997 1.00 97.62 94 LYS A C 1
ATOM 715 O O . LYS A 1 94 ? -14.083 -5.338 4.715 1.00 97.62 94 LYS A O 1
ATOM 720 N N . SER A 1 95 ? -12.232 -6.490 4.148 1.00 98.25 95 SER A N 1
ATOM 721 C CA . SER A 1 95 ? -11.352 -5.955 5.176 1.00 98.25 95 SER A CA 1
ATOM 722 C C . SER A 1 95 ? -9.898 -6.024 4.726 1.00 98.25 95 SER A C 1
ATOM 724 O O . SER A 1 95 ? -9.550 -6.726 3.764 1.00 98.25 95 SER A O 1
ATOM 726 N N . VAL A 1 96 ? -9.049 -5.287 5.432 1.00 98.75 96 VAL A N 1
ATOM 727 C CA . VAL A 1 96 ? -7.602 -5.312 5.244 1.00 98.75 96 VAL A CA 1
ATOM 728 C C . VAL A 1 96 ? -6.892 -5.374 6.591 1.00 98.75 96 VAL A C 1
ATOM 730 O O . VAL A 1 96 ? -7.311 -4.750 7.563 1.00 98.75 96 VAL A O 1
ATOM 733 N N . SER A 1 97 ? -5.790 -6.114 6.658 1.00 98.81 97 SER A N 1
ATOM 734 C CA . SER A 1 97 ? -4.869 -6.005 7.787 1.00 98.81 97 SER A CA 1
ATOM 735 C C . SER A 1 97 ? -3.419 -5.882 7.344 1.00 98.81 97 SER A C 1
ATOM 737 O O . SER A 1 97 ? -3.067 -6.250 6.226 1.00 98.81 97 SER A O 1
ATOM 739 N N . ALA A 1 98 ? -2.560 -5.351 8.207 1.00 98.81 98 ALA A N 1
ATOM 740 C CA . ALA A 1 98 ? -1.139 -5.268 7.925 1.00 98.81 98 ALA A CA 1
ATOM 741 C C . ALA A 1 98 ? -0.280 -5.400 9.185 1.00 98.81 98 ALA A C 1
ATOM 743 O O . ALA A 1 98 ? -0.581 -4.822 10.226 1.00 98.81 98 ALA A O 1
ATOM 744 N N . PHE A 1 99 ? 0.835 -6.112 9.058 1.00 98.81 99 PHE A N 1
ATOM 745 C CA . PHE A 1 99 ? 1.867 -6.212 10.086 1.00 98.81 99 PHE A CA 1
ATOM 746 C C . PHE A 1 99 ? 3.059 -5.344 9.695 1.00 98.81 99 PHE A C 1
ATOM 748 O O . PHE A 1 99 ? 3.603 -5.506 8.602 1.00 98.81 99 PHE A O 1
ATOM 755 N N . ALA A 1 100 ? 3.458 -4.429 10.576 1.00 98.44 100 ALA A N 1
ATOM 756 C CA . ALA A 1 100 ? 4.584 -3.521 10.386 1.00 98.44 100 ALA A CA 1
ATOM 757 C C . ALA A 1 100 ? 4.619 -2.878 8.976 1.00 98.44 100 ALA A C 1
ATOM 759 O O . ALA A 1 100 ? 5.641 -2.971 8.304 1.00 98.44 100 ALA A O 1
ATOM 760 N N . PRO A 1 101 ? 3.515 -2.296 8.459 1.00 98.75 101 PRO A N 1
ATOM 761 C CA . PRO A 1 101 ? 3.463 -1.821 7.078 1.00 98.75 101 PRO A CA 1
ATOM 762 C C . PRO A 1 101 ? 4.383 -0.624 6.834 1.00 98.75 101 PRO A C 1
ATOM 764 O O . PRO A 1 101 ? 4.507 0.251 7.686 1.00 98.75 101 PRO A O 1
ATOM 767 N N . ILE A 1 102 ? 4.916 -0.519 5.614 1.00 98.81 102 ILE A N 1
ATOM 768 C CA . ILE A 1 102 ? 5.431 0.753 5.082 1.00 98.81 102 ILE A CA 1
ATOM 769 C C . ILE A 1 102 ? 4.217 1.627 4.718 1.00 98.81 102 ILE A C 1
ATOM 771 O O . ILE A 1 102 ? 3.689 1.574 3.605 1.00 98.81 102 ILE A O 1
ATOM 775 N N . ALA A 1 103 ? 3.704 2.379 5.690 1.00 98.75 103 ALA A N 1
ATOM 776 C CA . ALA A 1 103 ? 2.428 3.082 5.583 1.00 98.75 103 ALA A CA 1
ATOM 777 C C . ALA A 1 103 ? 2.535 4.440 4.864 1.00 98.75 103 ALA A C 1
ATOM 779 O O . ALA A 1 103 ? 1.536 4.921 4.325 1.00 98.75 103 ALA A O 1
ATOM 780 N N . ASN A 1 104 ? 3.731 5.041 4.815 1.00 98.81 104 ASN A N 1
ATOM 781 C CA . ASN A 1 104 ? 3.986 6.319 4.138 1.00 98.81 104 ASN A CA 1
ATOM 782 C C . ASN A 1 104 ? 5.285 6.297 3.298 1.00 98.81 104 ASN A C 1
ATOM 784 O O . ASN A 1 104 ? 6.236 7.022 3.605 1.00 98.81 104 ASN A O 1
ATOM 788 N N . PRO A 1 105 ? 5.363 5.454 2.248 1.00 98.38 105 PRO A N 1
ATOM 789 C CA . PRO A 1 105 ? 6.573 5.255 1.440 1.00 98.38 105 PRO A CA 1
ATOM 790 C C . PRO A 1 105 ? 7.128 6.532 0.794 1.00 98.38 105 PRO A C 1
ATOM 792 O O . PRO A 1 105 ? 8.336 6.641 0.602 1.00 98.38 105 PRO A O 1
ATOM 795 N N . SER A 1 106 ? 6.299 7.537 0.502 1.00 98.19 106 SER A N 1
ATOM 796 C CA . SER A 1 106 ? 6.780 8.808 -0.063 1.00 98.19 106 SER A CA 1
ATOM 797 C C . SER A 1 106 ? 7.697 9.581 0.894 1.00 98.19 106 SER A C 1
ATOM 799 O O . SER A 1 106 ? 8.441 10.468 0.463 1.00 98.19 106 SER A O 1
ATOM 801 N N . ASN A 1 107 ? 7.639 9.256 2.188 1.00 98.25 107 ASN A N 1
ATOM 802 C CA . ASN A 1 107 ? 8.342 9.945 3.264 1.00 98.25 107 ASN A CA 1
ATOM 803 C C . ASN A 1 107 ? 9.306 9.034 4.044 1.00 98.25 107 ASN A C 1
ATOM 805 O O . ASN A 1 107 ? 9.815 9.464 5.076 1.00 98.25 107 ASN A O 1
ATOM 809 N N . CYS A 1 108 ? 9.597 7.819 3.561 1.00 98.00 108 CYS A N 1
ATOM 810 C CA . CYS A 1 108 ? 10.616 6.950 4.157 1.00 98.00 108 CYS A CA 1
ATOM 811 C C . CYS A 1 108 ? 11.736 6.574 3.169 1.00 98.00 108 CYS A C 1
ATOM 813 O O . CYS A 1 108 ? 11.493 6.548 1.959 1.00 98.00 108 CYS A O 1
ATOM 815 N N . PRO A 1 109 ? 12.960 6.261 3.644 1.00 97.69 109 PRO A N 1
ATOM 816 C CA . PRO A 1 109 ? 14.099 6.003 2.760 1.00 97.69 109 PRO A CA 1
ATOM 817 C C . PRO A 1 109 ? 13.863 4.891 1.730 1.00 97.69 109 PRO A C 1
ATOM 819 O O . PRO A 1 109 ? 14.178 5.076 0.553 1.00 97.69 109 PRO A O 1
ATOM 822 N N . TRP A 1 110 ? 13.285 3.754 2.138 1.00 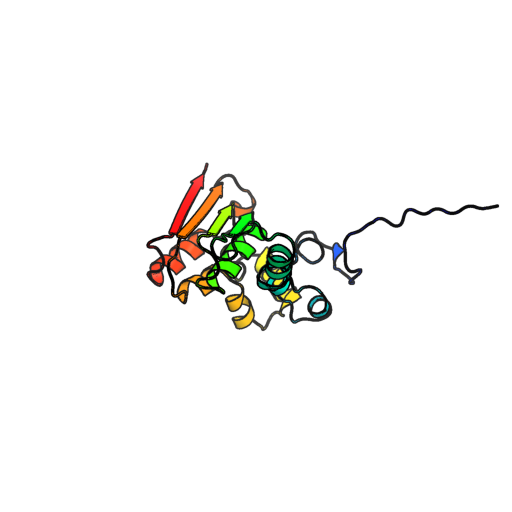97.50 110 TRP A N 1
ATOM 823 C CA . TRP A 1 110 ? 13.029 2.647 1.211 1.00 97.50 110 TRP A CA 1
ATOM 824 C C . TRP A 1 110 ? 12.012 3.017 0.135 1.00 97.50 110 TRP A C 1
ATOM 826 O O . TRP A 1 110 ? 12.244 2.770 -1.048 1.00 97.50 110 TRP A O 1
ATOM 836 N N . GLY A 1 111 ? 10.903 3.647 0.526 1.00 97.31 111 GLY A N 1
ATOM 837 C CA . GLY A 1 111 ? 9.869 4.051 -0.420 1.00 97.31 111 GLY A CA 1
ATOM 838 C C . GLY A 1 111 ? 10.352 5.132 -1.388 1.00 97.31 111 GLY A C 1
ATOM 839 O O . GLY A 1 111 ? 10.102 5.024 -2.585 1.00 97.31 111 GLY A O 1
ATOM 840 N N . GLN A 1 112 ? 11.137 6.108 -0.921 1.00 97.75 112 GLN A N 1
ATOM 841 C CA . GLN A 1 112 ? 11.745 7.124 -1.786 1.00 97.75 112 GLN A CA 1
ATOM 842 C C . GLN A 1 112 ? 12.706 6.508 -2.808 1.00 97.75 112 GLN A C 1
ATOM 844 O O . GLN A 1 112 ? 12.652 6.869 -3.985 1.00 97.75 112 GLN A O 1
ATOM 849 N N . LYS A 1 113 ? 13.549 5.551 -2.393 1.00 96.38 113 LYS A N 1
ATOM 850 C CA . LYS A 1 113 ? 14.436 4.819 -3.310 1.00 96.38 113 LYS A CA 1
ATOM 851 C C . LYS A 1 113 ? 13.628 4.053 -4.361 1.00 96.38 113 LYS A C 1
ATOM 853 O O . LYS A 1 113 ? 13.871 4.224 -5.557 1.00 96.38 113 LYS A O 1
ATOM 858 N N . ALA A 1 114 ? 12.649 3.259 -3.926 1.00 96.31 114 ALA A N 1
ATOM 859 C CA . ALA A 1 114 ? 11.832 2.439 -4.814 1.00 96.31 114 ALA A CA 1
ATOM 860 C C . ALA A 1 114 ? 11.016 3.286 -5.798 1.00 96.31 114 ALA A C 1
ATOM 862 O O . ALA A 1 114 ? 11.050 3.047 -7.004 1.00 96.31 114 ALA A O 1
ATOM 863 N N . PHE A 1 115 ? 10.325 4.320 -5.322 1.00 97.81 115 PHE A N 1
ATOM 864 C CA . PHE A 1 115 ? 9.500 5.169 -6.178 1.00 97.81 115 PHE A CA 1
ATOM 865 C C . PHE A 1 115 ? 10.330 6.013 -7.143 1.00 97.81 115 PHE A C 1
ATOM 867 O O . PHE A 1 115 ? 9.945 6.168 -8.305 1.00 97.81 115 PHE A O 1
ATOM 874 N N . LYS A 1 116 ? 11.510 6.484 -6.725 1.00 97.00 116 LYS A N 1
ATOM 875 C CA . LYS A 1 116 ? 12.458 7.130 -7.637 1.00 97.00 116 LYS A CA 1
ATOM 876 C C . LYS A 1 116 ? 12.902 6.183 -8.748 1.00 97.00 116 LYS A C 1
ATOM 878 O O . LYS A 1 116 ? 12.916 6.599 -9.902 1.00 97.00 116 LYS A O 1
ATOM 883 N N . GLY A 1 117 ? 13.222 4.932 -8.422 1.00 95.62 117 GLY A N 1
ATOM 884 C CA . GLY A 1 117 ? 13.639 3.939 -9.413 1.00 95.62 117 GLY A CA 1
ATOM 885 C C . GLY A 1 117 ? 12.514 3.518 -10.364 1.00 95.62 117 GLY A C 1
ATOM 886 O O . GLY A 1 117 ? 12.716 3.473 -11.575 1.00 95.62 117 GLY A O 1
ATOM 887 N N . TYR A 1 118 ? 11.315 3.254 -9.842 1.00 97.19 118 TYR A N 1
ATOM 888 C CA . TYR A 1 118 ? 10.218 2.696 -10.634 1.00 97.19 118 TYR A CA 1
ATOM 889 C C . TYR A 1 118 ? 9.335 3.730 -11.339 1.00 97.19 118 TYR A C 1
ATOM 891 O O . TYR A 1 118 ? 8.785 3.435 -12.404 1.00 97.19 118 TYR A O 1
ATOM 899 N N . PHE A 1 119 ? 9.176 4.929 -10.772 1.00 97.62 119 PHE A N 1
ATOM 900 C CA . PHE A 1 119 ? 8.352 5.999 -11.349 1.00 97.62 119 PHE A CA 1
ATOM 901 C C . PHE A 1 119 ? 9.177 7.173 -11.872 1.00 97.62 119 PHE A C 1
ATOM 903 O O . PHE A 1 119 ? 8.808 7.783 -12.879 1.00 97.62 119 PHE A O 1
ATOM 910 N N . GLY A 1 120 ? 10.319 7.453 -11.246 1.00 96.12 120 GLY A N 1
ATOM 911 C CA . GLY A 1 120 ? 11.148 8.625 -11.514 1.00 96.12 120 GLY A CA 1
ATOM 912 C C . GLY A 1 120 ? 11.025 9.672 -10.406 1.00 96.12 120 GLY A C 1
ATOM 913 O O . GLY A 1 120 ? 9.997 9.782 -9.738 1.00 96.12 120 GLY A O 1
ATOM 914 N N . ASP A 1 121 ? 12.085 10.459 -10.223 1.00 93.62 121 ASP A N 1
ATOM 915 C CA . ASP A 1 121 ? 12.232 11.424 -9.117 1.00 93.62 121 ASP A CA 1
ATOM 916 C C . ASP A 1 121 ? 11.201 12.569 -9.172 1.00 93.62 121 ASP A C 1
ATOM 918 O O . ASP A 1 121 ? 10.631 12.988 -8.169 1.00 93.62 121 ASP A O 1
ATOM 922 N N . ASN A 1 122 ? 10.880 13.029 -10.384 1.00 92.19 122 ASN A N 1
ATOM 923 C CA . ASN A 1 122 ? 9.979 14.165 -10.610 1.00 92.19 122 ASN A CA 1
ATOM 924 C C . ASN A 1 122 ? 8.487 13.776 -10.623 1.00 92.19 122 ASN A C 1
ATOM 926 O O . ASN A 1 122 ? 7.646 14.585 -11.006 1.00 92.19 122 ASN A O 1
ATOM 930 N N . GLN A 1 123 ? 8.139 12.545 -10.235 1.00 95.06 123 GLN A N 1
ATOM 931 C CA . GLN A 1 123 ? 6.781 11.995 -10.340 1.00 95.06 123 GLN A CA 1
ATOM 932 C C . GLN A 1 123 ? 6.061 11.947 -8.987 1.00 95.06 123 GLN A C 1
ATOM 934 O O . GLN A 1 123 ? 5.450 10.944 -8.628 1.00 95.06 123 GLN A O 1
ATOM 939 N N . ARG A 1 124 ? 6.112 13.042 -8.219 1.00 95.19 124 ARG A N 1
ATOM 940 C CA . ARG A 1 124 ? 5.554 13.083 -6.856 1.00 95.19 124 ARG A CA 1
ATOM 941 C C . ARG A 1 124 ? 4.066 12.751 -6.798 1.00 95.19 124 ARG A C 1
ATOM 943 O O . ARG A 1 124 ? 3.682 11.990 -5.922 1.00 95.19 124 ARG A O 1
ATOM 950 N N . GLU A 1 125 ? 3.250 13.228 -7.736 1.00 96.94 125 GLU A N 1
ATOM 951 C CA . GLU A 1 125 ? 1.827 12.850 -7.774 1.00 96.94 125 GLU A CA 1
ATOM 952 C C . GLU A 1 125 ? 1.641 11.347 -8.018 1.00 96.94 125 GLU A C 1
ATOM 954 O O . GLU A 1 125 ? 0.820 10.713 -7.359 1.00 96.94 125 GLU A O 1
ATOM 959 N N . LYS A 1 126 ? 2.484 10.734 -8.862 1.00 96.88 126 LYS A N 1
ATOM 960 C CA . LYS A 1 126 ? 2.460 9.282 -9.074 1.00 96.88 126 LYS A CA 1
ATOM 961 C C . LYS A 1 126 ? 2.793 8.513 -7.799 1.00 96.88 126 LYS A C 1
ATOM 963 O O . LYS A 1 126 ? 2.192 7.479 -7.539 1.00 96.88 126 LYS A O 1
ATOM 968 N N . TRP A 1 127 ? 3.717 9.017 -6.984 1.00 98.00 127 TRP A N 1
ATOM 969 C CA . TRP A 1 127 ? 4.056 8.393 -5.704 1.00 98.00 127 TRP A CA 1
ATOM 970 C C . TRP A 1 127 ? 2.851 8.401 -4.757 1.00 98.00 127 TRP A C 1
ATOM 972 O O . TRP A 1 127 ? 2.570 7.391 -4.118 1.00 98.00 127 TRP A O 1
ATOM 982 N N . ARG A 1 128 ? 2.083 9.500 -4.731 1.00 98.00 128 ARG A N 1
ATOM 983 C CA . ARG A 1 128 ? 0.875 9.634 -3.896 1.00 98.00 128 ARG A CA 1
ATOM 984 C C . ARG A 1 128 ? -0.212 8.628 -4.280 1.00 98.00 128 ARG A C 1
ATOM 986 O O . ARG A 1 128 ? -0.879 8.095 -3.400 1.00 98.00 128 ARG A O 1
ATOM 993 N N . GLU A 1 129 ? -0.343 8.286 -5.564 1.00 97.75 129 GLU A N 1
ATOM 994 C CA . GLU A 1 129 ? -1.247 7.215 -6.036 1.00 97.75 129 GLU A CA 1
ATOM 995 C C . GLU A 1 129 ? -0.871 5.813 -5.524 1.00 97.75 129 GLU A C 1
ATOM 997 O O . GLU A 1 129 ? -1.635 4.853 -5.686 1.00 97.75 129 GLU A O 1
ATOM 1002 N N . HIS A 1 130 ? 0.324 5.673 -4.959 1.00 98.31 130 HIS A N 1
ATOM 1003 C CA . HIS A 1 130 ? 0.861 4.447 -4.398 1.00 98.31 130 HIS A CA 1
ATOM 1004 C C . HIS A 1 130 ? 1.302 4.663 -2.950 1.00 98.31 130 HIS A C 1
ATOM 1006 O O . HIS A 1 130 ? 2.182 3.966 -2.488 1.00 98.31 130 HIS A O 1
ATOM 1012 N N . ASP A 1 131 ? 0.708 5.594 -2.205 1.00 98.75 131 ASP A N 1
ATOM 1013 C CA . ASP A 1 131 ? 1.036 5.832 -0.799 1.00 98.75 131 ASP A CA 1
ATOM 1014 C C . ASP A 1 131 ? -0.230 5.726 0.054 1.00 98.75 131 ASP A C 1
ATOM 1016 O O . ASP A 1 131 ? -1.182 6.479 -0.140 1.00 98.75 131 ASP A O 1
ATOM 1020 N N . ALA A 1 132 ? -0.269 4.782 0.998 1.00 98.69 132 ALA A N 1
ATOM 1021 C CA . ALA A 1 132 ? -1.472 4.529 1.790 1.00 98.69 132 ALA A CA 1
ATOM 1022 C C . ALA A 1 132 ? -1.879 5.747 2.639 1.00 98.69 132 ALA A C 1
ATOM 1024 O O . ALA A 1 132 ? -3.071 6.010 2.795 1.00 98.69 132 ALA A O 1
ATOM 1025 N N . THR A 1 133 ? -0.906 6.518 3.134 1.00 98.81 133 THR A N 1
ATOM 1026 C CA . THR A 1 133 ? -1.148 7.742 3.914 1.00 98.81 133 THR A CA 1
ATOM 1027 C C . THR A 1 133 ? -1.758 8.844 3.056 1.00 98.81 133 THR A C 1
ATOM 1029 O O . THR A 1 133 ? -2.585 9.616 3.532 1.00 98.81 133 THR A O 1
ATOM 1032 N N . GLU A 1 134 ? -1.403 8.911 1.775 1.00 98.56 134 GLU A N 1
ATOM 1033 C CA . GLU A 1 134 ? -2.003 9.869 0.843 1.00 98.56 134 GLU A CA 1
ATOM 1034 C C . GLU A 1 134 ? -3.389 9.398 0.381 1.00 98.56 134 GLU A C 1
ATOM 1036 O O . GLU A 1 134 ? -4.342 10.177 0.368 1.00 98.56 134 GLU A O 1
ATOM 1041 N N . LEU A 1 135 ? -3.532 8.106 0.076 1.00 98.56 135 LEU A N 1
ATOM 1042 C CA . LEU A 1 135 ? -4.777 7.505 -0.407 1.00 98.56 135 LEU A CA 1
ATOM 1043 C C . LEU A 1 135 ? -5.902 7.553 0.633 1.00 98.56 135 LEU A C 1
ATOM 1045 O O . LEU A 1 135 ? -7.047 7.841 0.277 1.00 98.56 135 LEU A O 1
ATOM 1049 N N . VAL A 1 136 ? -5.600 7.314 1.916 1.00 98.44 136 VAL A N 1
ATOM 1050 C CA . VAL A 1 136 ? -6.626 7.302 2.973 1.00 98.44 136 VAL A CA 1
ATOM 1051 C C . VAL A 1 136 ? -7.322 8.657 3.112 1.00 98.44 136 VAL A C 1
ATOM 1053 O O . VAL A 1 136 ? -8.494 8.698 3.469 1.00 98.44 136 VAL A O 1
ATOM 1056 N N . ARG A 1 137 ? -6.664 9.763 2.736 1.00 97.44 137 ARG A N 1
ATOM 1057 C CA . ARG A 1 137 ? -7.245 11.116 2.795 1.00 97.44 137 ARG A CA 1
ATOM 1058 C C . ARG A 1 137 ? -8.451 11.294 1.876 1.00 97.44 137 ARG A C 1
ATOM 1060 O O . ARG A 1 137 ? -9.356 12.060 2.190 1.00 97.44 137 ARG A O 1
ATOM 1067 N N . GLY A 1 138 ? -8.440 10.616 0.730 1.00 94.94 138 GLY A N 1
ATOM 1068 C CA . GLY A 1 138 ? -9.490 10.690 -0.288 1.00 94.94 138 GLY A CA 1
ATOM 1069 C C . GLY A 1 138 ? -10.416 9.476 -0.318 1.00 94.94 138 GLY A C 1
ATOM 1070 O O . GLY A 1 138 ? -11.311 9.427 -1.165 1.00 94.94 138 GLY A O 1
ATOM 1071 N N . TYR A 1 139 ? -10.199 8.491 0.558 1.00 96.50 139 TYR A N 1
ATOM 1072 C CA . TYR A 1 139 ? -10.946 7.240 0.536 1.00 96.50 139 TYR A CA 1
ATOM 1073 C C . TYR A 1 139 ? -12.429 7.471 0.839 1.00 96.50 139 TYR A C 1
ATOM 1075 O O . TYR A 1 139 ? -12.795 8.223 1.743 1.00 96.50 139 TYR A O 1
ATOM 1083 N N . LYS A 1 140 ? -13.284 6.809 0.057 1.00 91.12 140 LYS A N 1
ATOM 1084 C CA . LYS A 1 140 ? -14.740 6.834 0.199 1.00 91.12 140 LYS A CA 1
ATOM 1085 C C . LYS A 1 140 ? -15.241 5.399 0.222 1.00 91.12 140 LYS A C 1
ATOM 1087 O O . LYS A 1 140 ? -15.320 4.747 -0.816 1.00 91.12 140 LYS A O 1
ATOM 1092 N N . GLY A 1 141 ? -15.578 4.912 1.406 1.00 89.62 141 GLY A N 1
ATOM 1093 C CA . GLY A 1 141 ? -16.084 3.561 1.597 1.00 89.62 141 GLY A CA 1
ATOM 1094 C C . GLY A 1 141 ? -16.020 3.142 3.061 1.00 89.62 141 GLY A C 1
ATOM 1095 O O . GLY A 1 141 ? -15.471 3.874 3.886 1.00 89.62 141 GLY A O 1
ATOM 1096 N N . PRO A 1 142 ? -16.573 1.969 3.403 1.00 89.75 142 PRO A N 1
ATOM 1097 C CA . PRO A 1 142 ? -16.331 1.381 4.709 1.00 89.75 142 PRO A CA 1
ATOM 1098 C C . PRO A 1 142 ? -14.835 1.084 4.859 1.00 89.75 142 PRO A C 1
ATOM 1100 O O . PRO A 1 142 ? -14.195 0.571 3.934 1.00 89.75 142 PRO A O 1
ATOM 1103 N N . LEU A 1 143 ? -14.288 1.431 6.019 1.00 92.75 143 LEU A N 1
ATOM 1104 C CA . LEU A 1 143 ? -12.934 1.079 6.417 1.00 92.75 143 LEU A CA 1
ATOM 1105 C C . LEU A 1 143 ? -13.044 -0.004 7.492 1.00 92.75 143 LEU A C 1
ATOM 1107 O O . LEU A 1 143 ? -13.640 0.245 8.533 1.00 92.75 143 LEU A O 1
ATOM 1111 N N . ASP A 1 144 ? -12.520 -1.194 7.220 1.00 96.19 144 ASP A N 1
ATOM 1112 C CA . ASP A 1 144 ? -12.334 -2.260 8.210 1.00 96.19 144 ASP A CA 1
ATOM 1113 C C . ASP A 1 144 ? -10.862 -2.667 8.136 1.00 96.19 144 ASP A C 1
ATOM 1115 O O . ASP A 1 144 ? -10.457 -3.452 7.268 1.00 96.19 144 ASP A O 1
ATOM 1119 N N . LEU A 1 145 ? -10.047 -1.975 8.938 1.00 98.12 145 LEU A N 1
ATOM 1120 C CA . LEU A 1 145 ? -8.598 -1.946 8.799 1.00 98.12 145 LEU A CA 1
ATOM 1121 C C . LEU A 1 145 ? -7.911 -2.185 10.140 1.00 98.12 145 LEU A C 1
ATOM 1123 O O . LEU A 1 145 ? -8.113 -1.436 11.096 1.00 98.12 145 LEU A O 1
ATOM 1127 N N . LEU A 1 146 ? -7.037 -3.192 10.177 1.00 98.75 146 LEU A N 1
ATOM 1128 C CA . LEU A 1 146 ? -6.208 -3.519 11.337 1.00 98.75 146 LEU A CA 1
ATOM 1129 C C . LEU A 1 146 ? -4.715 -3.402 11.010 1.00 98.75 146 LEU A C 1
ATOM 1131 O O . LEU A 1 146 ? -4.233 -4.052 10.088 1.00 98.75 146 LEU A O 1
ATOM 1135 N N . ILE A 1 147 ? -3.960 -2.643 11.800 1.00 98.81 147 ILE A N 1
ATOM 1136 C CA . ILE A 1 147 ? -2.496 -2.591 11.728 1.00 98.81 147 ILE A CA 1
ATOM 1137 C C . ILE A 1 147 ? -1.907 -3.041 13.063 1.00 98.81 147 ILE A C 1
ATOM 1139 O O . ILE A 1 147 ? -2.285 -2.519 14.107 1.00 98.81 147 ILE A O 1
ATOM 1143 N N . ASP A 1 148 ? -0.938 -3.951 13.029 1.00 98.75 148 ASP A N 1
ATOM 1144 C CA . ASP A 1 148 ? -0.075 -4.260 14.173 1.00 98.75 148 ASP A CA 1
ATOM 1145 C C . ASP A 1 148 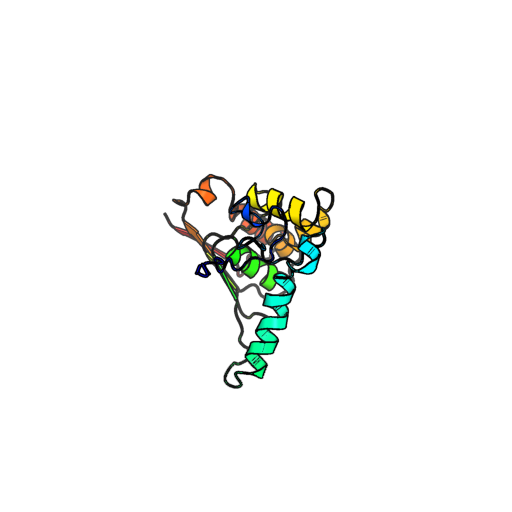? 1.349 -3.786 13.909 1.00 98.75 148 ASP A C 1
ATOM 1147 O O . ASP A 1 148 ? 1.921 -4.086 12.861 1.00 98.75 148 ASP A O 1
ATOM 1151 N N . VAL A 1 149 ? 1.945 -3.088 14.874 1.00 98.50 149 VAL A N 1
ATOM 1152 C CA . VAL A 1 149 ? 3.327 -2.601 14.799 1.00 98.50 149 VAL A CA 1
ATOM 1153 C C . VAL A 1 149 ? 4.074 -2.975 16.068 1.00 98.50 149 VAL A C 1
ATOM 1155 O O . VAL A 1 149 ? 3.651 -2.623 17.165 1.00 98.50 149 VAL A O 1
ATOM 1158 N N . GLY A 1 150 ? 5.203 -3.668 15.924 1.00 98.31 150 GLY A N 1
ATOM 1159 C CA . GLY A 1 150 ? 6.127 -3.901 17.031 1.00 98.31 150 GLY A CA 1
ATOM 1160 C C . GLY A 1 150 ? 6.983 -2.660 17.285 1.00 98.31 150 GLY A C 1
ATOM 1161 O O . GLY A 1 150 ? 7.748 -2.251 16.420 1.00 98.31 150 GLY A O 1
ATOM 1162 N N . THR A 1 151 ? 6.903 -2.067 18.472 1.00 97.81 151 THR A N 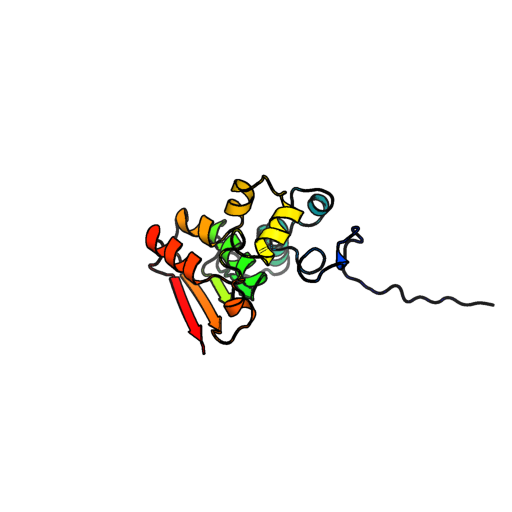1
ATOM 1163 C CA . THR A 1 151 ? 7.716 -0.899 18.861 1.00 97.81 151 THR A CA 1
ATOM 1164 C C . THR A 1 151 ? 9.189 -1.262 19.084 1.00 97.81 151 THR A C 1
ATOM 1166 O O . THR A 1 151 ? 10.074 -0.409 18.979 1.00 97.81 151 THR A O 1
ATOM 1169 N N . GLY A 1 152 ? 9.480 -2.549 19.309 1.00 97.94 152 GLY A N 1
ATOM 1170 C CA . GLY A 1 152 ? 10.825 -3.115 19.280 1.00 97.94 152 GLY A CA 1
ATOM 1171 C C . GLY A 1 152 ? 11.470 -3.192 17.887 1.00 97.94 152 GLY A C 1
ATOM 1172 O O . GLY A 1 152 ? 12.697 -3.307 17.822 1.00 97.94 152 GLY A O 1
ATOM 1173 N N . ASP A 1 153 ? 10.696 -3.084 16.799 1.00 98.19 153 ASP A N 1
ATOM 1174 C CA . ASP A 1 153 ? 11.161 -3.253 15.415 1.00 98.19 153 ASP A CA 1
ATOM 1175 C C . ASP A 1 153 ? 12.214 -2.194 15.027 1.00 98.19 153 ASP A C 1
ATOM 1177 O O . ASP A 1 153 ? 12.051 -0.989 15.240 1.00 98.19 153 ASP A O 1
ATOM 1181 N N . ASN A 1 154 ? 13.324 -2.645 14.439 1.00 97.94 154 ASN A N 1
ATOM 1182 C CA . ASN A 1 154 ? 14.397 -1.765 13.986 1.00 97.94 154 ASN A CA 1
ATOM 1183 C C . ASN A 1 154 ? 13.962 -0.867 12.821 1.00 97.94 154 ASN A C 1
ATOM 1185 O O . ASN A 1 154 ? 14.364 0.290 12.774 1.00 97.94 154 ASN A O 1
ATOM 1189 N N . PHE A 1 155 ? 13.126 -1.355 11.908 1.00 97.81 155 PHE A N 1
ATOM 1190 C CA . PHE A 1 155 ? 12.628 -0.589 10.765 1.00 97.81 155 PHE A CA 1
ATOM 1191 C C . PHE A 1 155 ? 11.564 0.427 11.178 1.00 97.81 155 PHE A C 1
ATOM 1193 O O . PHE A 1 155 ? 11.475 1.500 10.579 1.00 97.81 155 PHE A O 1
ATOM 1200 N N . TYR A 1 156 ? 10.817 0.142 12.249 1.00 98.12 156 TYR A N 1
ATOM 1201 C CA . TYR A 1 156 ? 9.986 1.146 12.910 1.00 98.12 156 TYR A CA 1
ATOM 1202 C C . TYR A 1 156 ? 10.854 2.289 13.454 1.00 98.12 156 TYR A C 1
ATOM 1204 O O . TYR A 1 156 ? 10.664 3.444 13.076 1.00 98.12 156 TYR A O 1
ATOM 1212 N N . LYS A 1 157 ? 11.884 1.959 14.246 1.00 97.81 157 LYS A N 1
ATOM 1213 C CA . LYS A 1 157 ? 12.825 2.937 14.831 1.00 97.81 157 LYS A CA 1
ATOM 1214 C C . LYS A 1 157 ? 13.615 3.728 13.785 1.00 97.81 157 LYS A C 1
ATOM 1216 O O . LYS A 1 157 ? 13.953 4.883 14.019 1.00 97.81 157 LYS A O 1
ATOM 1221 N N . GLN A 1 158 ? 13.908 3.119 12.639 1.00 97.88 158 GLN A N 1
ATOM 1222 C CA . GLN A 1 158 ? 14.584 3.761 11.506 1.00 97.88 158 GLN A CA 1
ATOM 1223 C C . GLN A 1 158 ? 13.651 4.641 10.658 1.00 97.88 158 GLN A C 1
ATOM 1225 O O . GLN A 1 158 ? 14.112 5.256 9.699 1.00 97.88 158 GLN A O 1
ATOM 1230 N N . GLY A 1 159 ? 12.353 4.703 10.973 1.00 98.12 159 GLY A N 1
ATOM 1231 C CA . GLY A 1 159 ? 11.396 5.537 10.247 1.00 98.12 159 GLY A CA 1
ATOM 1232 C C . GLY A 1 159 ? 10.984 4.977 8.884 1.00 98.12 159 GLY A C 1
ATOM 1233 O O . GLY A 1 159 ? 10.608 5.744 8.003 1.00 98.12 159 GLY A O 1
ATOM 1234 N N . GLN A 1 160 ? 11.044 3.655 8.685 1.00 98.50 160 GLN A N 1
ATOM 1235 C CA . GLN A 1 160 ? 10.585 3.025 7.440 1.00 98.50 160 GLN A CA 1
ATOM 1236 C C . GLN A 1 160 ? 9.064 2.842 7.400 1.00 98.50 160 GLN A C 1
ATOM 1238 O O . GLN A 1 160 ? 8.465 2.892 6.329 1.00 98.50 160 GLN A O 1
ATOM 1243 N N . LEU A 1 161 ? 8.441 2.606 8.559 1.00 98.69 161 LEU A N 1
ATOM 1244 C CA . LEU A 1 161 ? 7.051 2.147 8.637 1.00 98.69 161 LEU A CA 1
ATOM 1245 C C . LEU A 1 161 ? 6.039 3.297 8.703 1.00 98.69 161 LEU A C 1
ATOM 1247 O O . LEU A 1 161 ? 5.046 3.291 7.981 1.00 98.69 161 LEU A O 1
ATOM 1251 N N . LEU A 1 162 ? 6.312 4.299 9.541 1.00 98.69 162 LEU A N 1
ATOM 1252 C CA . LEU A 1 162 ? 5.511 5.523 9.701 1.00 98.69 162 LEU A CA 1
ATOM 1253 C C . LEU A 1 162 ? 3.983 5.302 9.887 1.00 98.69 162 LEU A C 1
ATOM 1255 O O . LEU A 1 162 ? 3.190 6.010 9.254 1.00 98.69 162 LEU A O 1
ATOM 1259 N N . PRO A 1 163 ? 3.526 4.349 10.729 1.00 98.50 163 PRO A N 1
ATOM 1260 C CA . PRO A 1 163 ? 2.095 4.111 10.970 1.00 98.50 163 PRO A CA 1
ATOM 1261 C C . PRO A 1 163 ? 1.373 5.328 11.577 1.00 98.50 163 PRO A C 1
ATOM 1263 O O . PRO A 1 163 ? 0.174 5.510 11.363 1.00 98.50 163 PRO A O 1
ATOM 1266 N N . GLU A 1 164 ? 2.091 6.195 12.291 1.00 98.69 164 GLU A N 1
ATOM 1267 C CA . GLU A 1 164 ? 1.555 7.416 12.893 1.00 98.69 164 GLU A CA 1
ATOM 1268 C C . GLU A 1 164 ? 1.087 8.414 11.830 1.00 98.69 164 GLU A C 1
ATOM 1270 O O . GLU A 1 164 ? 0.042 9.045 12.000 1.00 98.69 164 GLU A O 1
ATOM 1275 N N . ASN A 1 165 ? 1.807 8.518 10.707 1.00 98.81 165 ASN A N 1
ATOM 1276 C CA . ASN A 1 165 ? 1.425 9.397 9.601 1.00 98.81 165 ASN A CA 1
ATOM 1277 C C . ASN A 1 165 ? 0.103 8.939 8.977 1.00 98.81 165 ASN A C 1
ATOM 1279 O O . ASN A 1 165 ? -0.775 9.762 8.713 1.00 98.81 165 ASN A O 1
ATOM 1283 N N . PHE A 1 166 ? -0.065 7.625 8.799 1.00 98.75 166 PHE A N 1
ATOM 1284 C CA . PHE A 1 166 ? -1.308 7.039 8.302 1.00 98.75 166 PHE A CA 1
ATOM 1285 C C . PHE A 1 166 ? -2.478 7.318 9.251 1.00 98.75 166 PHE A C 1
ATOM 1287 O O . PHE A 1 166 ? -3.541 7.756 8.812 1.00 98.75 166 PHE A O 1
ATOM 1294 N N . ALA A 1 167 ? -2.272 7.127 10.559 1.00 98.56 167 ALA A N 1
ATOM 1295 C CA . ALA A 1 167 ? -3.281 7.410 11.577 1.00 98.56 167 ALA A CA 1
ATOM 1296 C C . ALA A 1 167 ? -3.711 8.885 11.574 1.00 98.56 167 ALA A C 1
ATOM 1298 O O . ALA A 1 167 ? -4.905 9.188 11.609 1.00 98.56 167 ALA A O 1
ATOM 1299 N N . ALA A 1 168 ? -2.742 9.802 11.498 1.00 98.75 168 ALA A N 1
ATOM 1300 C CA . ALA A 1 168 ? -3.004 11.234 11.426 1.00 98.75 168 ALA A CA 1
ATOM 1301 C C . ALA A 1 168 ? -3.802 11.594 10.164 1.00 98.75 168 ALA A C 1
ATOM 1303 O O . ALA A 1 168 ? -4.829 12.264 10.258 1.00 98.75 168 ALA A O 1
ATOM 1304 N N . ALA A 1 169 ? -3.400 11.077 9.000 1.00 98.62 169 ALA A N 1
ATOM 1305 C CA . ALA A 1 169 ? -4.090 11.314 7.735 1.00 98.62 169 ALA A CA 1
ATOM 1306 C C . ALA A 1 169 ? -5.533 10.781 7.726 1.00 98.62 169 ALA A C 1
ATOM 1308 O O . ALA A 1 169 ? -6.445 11.457 7.238 1.00 98.62 169 ALA A O 1
ATOM 1309 N N . ALA A 1 170 ? -5.755 9.591 8.290 1.00 98.19 170 ALA A N 1
ATOM 1310 C CA . ALA A 1 170 ? -7.085 9.010 8.442 1.00 98.19 170 ALA A CA 1
ATOM 1311 C C . ALA A 1 170 ? -7.971 9.881 9.346 1.00 98.19 170 ALA A C 1
ATOM 1313 O O . ALA A 1 170 ? -9.101 10.201 8.983 1.00 98.19 170 ALA A O 1
ATOM 1314 N N . LYS A 1 171 ? -7.437 10.346 10.480 1.00 97.94 171 LYS A N 1
ATOM 1315 C CA . LYS A 1 171 ? -8.154 11.232 11.405 1.00 97.94 171 LYS A CA 1
ATOM 1316 C C . LYS A 1 171 ? -8.503 12.581 10.775 1.00 97.94 171 LYS A C 1
ATOM 1318 O O . LYS A 1 171 ? -9.638 13.032 10.887 1.00 97.94 171 LYS A O 1
ATOM 1323 N N . GLU A 1 172 ? -7.554 13.215 10.091 1.00 97.88 172 GLU A N 1
ATOM 1324 C CA . GLU A 1 172 ? -7.751 14.511 9.421 1.00 97.88 172 GLU A CA 1
ATOM 1325 C C . GLU A 1 172 ? -8.834 14.461 8.334 1.00 97.88 172 GLU A C 1
ATOM 1327 O O . GLU A 1 172 ? -9.518 15.454 8.096 1.00 97.88 172 GLU A O 1
ATOM 1332 N N . SER A 1 173 ? -9.009 13.305 7.691 1.00 96.06 173 SER A N 1
ATOM 1333 C CA . SER A 1 173 ? -10.008 13.086 6.636 1.00 96.06 173 SER A CA 1
ATOM 1334 C C . SER A 1 173 ? -11.330 12.489 7.133 1.00 96.06 173 SER A C 1
ATOM 1336 O O . SER A 1 173 ? -12.247 12.297 6.337 1.00 96.06 173 SER A O 1
ATOM 1338 N N . GLY A 1 174 ? -11.459 12.209 8.436 1.00 96.00 174 GLY A N 1
ATOM 1339 C CA . GLY A 1 174 ? -12.641 11.559 9.016 1.00 96.00 174 GLY A CA 1
ATOM 1340 C C . GLY A 1 174 ? -12.784 10.071 8.667 1.00 96.00 174 GLY A C 1
ATOM 1341 O O . GLY A 1 174 ? -13.863 9.499 8.840 1.00 96.00 174 GLY A O 1
ATOM 1342 N N . ASN A 1 175 ? -11.707 9.448 8.184 1.00 95.44 175 ASN A N 1
ATOM 1343 C CA . ASN A 1 175 ? -11.605 8.040 7.805 1.00 95.44 175 ASN A CA 1
ATOM 1344 C C . ASN A 1 175 ? -10.992 7.176 8.926 1.00 95.44 175 ASN A C 1
ATOM 1346 O O . ASN A 1 175 ? -10.324 6.185 8.664 1.00 95.44 175 ASN A O 1
ATOM 1350 N N . ASP A 1 176 ? -11.200 7.531 10.192 1.00 95.38 176 ASP A N 1
ATOM 1351 C CA . ASP A 1 176 ? -10.639 6.842 11.362 1.00 95.38 176 ASP A CA 1
ATOM 1352 C C . ASP A 1 176 ? -11.609 5.850 12.027 1.00 95.38 176 ASP A C 1
ATOM 1354 O O . ASP A 1 176 ? -11.180 4.956 12.752 1.00 95.38 176 ASP A O 1
ATOM 1358 N N . LYS A 1 177 ? -12.916 5.949 11.751 1.00 91.38 177 LYS A N 1
ATOM 1359 C CA . LYS A 1 177 ? -13.977 5.193 12.452 1.00 91.38 177 LYS A CA 1
ATOM 1360 C C . LYS A 1 177 ? -13.894 3.660 12.362 1.00 91.38 177 LYS A C 1
ATOM 1362 O O . LYS A 1 177 ? -14.587 2.989 13.119 1.00 91.38 177 LYS A O 1
ATOM 1367 N N . GLY A 1 178 ? -13.068 3.107 11.476 1.00 94.00 178 GLY A N 1
ATOM 1368 C CA . GLY A 1 178 ? -12.795 1.667 11.385 1.00 94.00 178 GLY A CA 1
ATOM 1369 C C . GLY A 1 178 ? -11.309 1.334 11.246 1.00 94.00 178 GLY A C 1
ATOM 1370 O O . GLY A 1 178 ? -10.949 0.261 10.768 1.00 94.00 178 GLY A O 1
ATOM 1371 N N . LEU A 1 179 ? -10.451 2.276 11.644 1.00 97.75 179 LEU A N 1
ATOM 1372 C CA . LEU A 1 179 ? -9.011 2.098 11.725 1.00 97.75 179 LEU A CA 1
ATOM 1373 C C . LEU A 1 179 ? -8.630 1.642 13.135 1.00 97.75 179 LEU A C 1
ATOM 1375 O O . LEU A 1 179 ? -8.790 2.386 14.100 1.00 97.75 179 LEU A O 1
ATOM 1379 N N . ASN A 1 180 ? -8.068 0.443 13.250 1.00 98.31 180 ASN A N 1
ATOM 1380 C CA . ASN A 1 180 ? -7.482 -0.062 14.484 1.00 98.31 180 ASN A CA 1
ATOM 1381 C C . ASN A 1 180 ? -5.972 -0.235 14.303 1.00 98.31 180 ASN A C 1
ATOM 1383 O O . ASN A 1 180 ? -5.539 -1.032 13.474 1.00 98.31 180 ASN A O 1
ATOM 1387 N N . ILE A 1 181 ? -5.170 0.498 15.076 1.00 98.38 181 ILE A N 1
ATOM 1388 C CA . ILE A 1 181 ? -3.712 0.338 15.100 1.00 98.38 181 ILE A CA 1
ATOM 1389 C C . ILE A 1 181 ? -3.290 -0.099 16.497 1.00 98.38 181 ILE A C 1
ATOM 1391 O O . ILE A 1 181 ? -3.578 0.576 17.485 1.00 98.38 181 ILE A O 1
ATOM 1395 N N . ARG A 1 182 ? -2.580 -1.223 16.567 1.00 98.56 182 ARG A N 1
ATOM 1396 C CA . ARG A 1 182 ? -2.066 -1.815 17.797 1.00 98.56 182 ARG A CA 1
ATOM 1397 C C . ARG A 1 182 ? -0.547 -1.717 17.816 1.00 98.56 182 ARG A C 1
ATOM 1399 O O . ARG A 1 182 ? 0.126 -2.208 16.912 1.00 98.56 182 ARG A O 1
ATOM 1406 N N . TYR A 1 183 ? -0.018 -1.111 18.871 1.00 98.19 183 TYR A N 1
ATOM 1407 C CA . TYR A 1 183 ? 1.416 -1.041 19.125 1.00 98.19 183 TYR A CA 1
ATOM 1408 C C . TYR A 1 183 ? 1.785 -2.111 20.152 1.00 98.19 183 TYR A C 1
ATOM 1410 O O . TYR A 1 183 ? 1.298 -2.079 21.281 1.00 98.19 183 TYR A O 1
ATOM 1418 N N . GLN A 1 184 ? 2.607 -3.071 19.739 1.00 94.94 184 GLN A N 1
ATOM 1419 C CA . GLN A 1 184 ? 3.071 -4.184 20.564 1.00 94.94 184 GLN A CA 1
ATOM 1420 C C . GLN A 1 184 ? 4.502 -3.887 21.055 1.00 94.94 184 GLN A C 1
ATOM 1422 O O . GLN A 1 184 ? 5.318 -3.430 20.250 1.00 94.94 184 GLN A O 1
ATOM 1427 N N . PRO A 1 185 ? 4.827 -4.073 22.345 1.00 89.81 185 PRO A N 1
ATOM 1428 C CA . PRO A 1 185 ? 6.185 -3.885 22.860 1.00 89.81 185 PRO A CA 1
ATOM 1429 C C . PRO A 1 185 ? 7.184 -4.903 22.294 1.00 89.81 185 PRO A C 1
ATOM 1431 O O . PRO A 1 185 ? 6.798 -6.079 22.111 1.00 89.81 185 PRO A O 1
#

InterPro domains:
  IPR000801 Esterase-like [PF00756] (20-174)
  IPR014186 S-formylglutathione hydrolase [PTHR10061] (13-185)
  IPR029058 Alpha/Beta hydrolase fold [G3DSA:3.40.50.1820] (6-185)
  IPR029058 Alpha/Beta hydrolase fold [SSF53474] (16-182)

Secondary structure (DSSP, 8-state):
------------S---TTTTSBTTBBTTB-TTSB--STTGGGT-BHHHIIIIIHHHHHHHH-TTS-TTS--EEEETHHHHHHHHHHHHSTTT-S-EEEES----GGGSHHHHHHHHHHT-TT-HHHHHTT-HHHHGGG--S---EEEEEETT-HHHHTTSS-HHHHHHHHHHTT--TTEEEEEE-

Radius of gyration: 18.21 Å; chains: 1; bounding box: 54×50×46 Å

Organism: NCBI:txid265104

Sequence (185 aa):
MNSTNETGNLKGGLNIDGEDDSYDFGTGAGFYIDATQAPWSANYKMYSYIASELPTSLFSHFPQLDSQRVSITGHSMGGHGALTIFLKNPGKYKSVSAFAPIANPSNCPWGQKAFKGYFGDNQREKWREHDATELVRGYKGPLDLLIDVGTGDNFYKQGQLLPENFAAAAKESGNDKGLNIRYQP

pLDDT: mean 92.07, std 14.48, range [33.78, 98.81]

=== Feature glossary ===
Annotated list of the representations used here:

Nearest PDB structures. The Foldseek neighbor list gives the closest experimentally determined structures in the PDB, ranked by structural alignment. TM-score near 1 means near-identical fold; near 0.3 means only rough topology match. This is how one finds what a novel AlphaFold prediction most resembles in the solved-structure universe.

Foldseek 3Di. Foldseek's 3Di representation compresses backbone geometry into a per-residue letter drawn from a learned twenty-state alphabet. It captures the tertiary interaction pattern around each residue — which residues are packed against it in space, regardless of where they are in sequence.

Radius of gyration, Cα contacts, bounding box. Radius of gyration (Rg) is the root-mean-square distance of Cα atoms from their centroid — a single number for overall size and compactness. A globular domain of N residues has Rg ≈ 2.2·N^0.38 Å; an extended or disordered chain has a much larger Rg. The Cα contact count is the number of residue pairs whose Cα atoms are within 8 Å and are more than four positions apart in sequence — a standard proxy for tertiary packing density. The bounding box is the smallest axis-aligned box enclosing all Cα atoms.

InterPro / GO / CATH / organism. The annotation block draws on four external resources. InterPro: which protein families and domains the sequence belongs to. GO: standardized terms for what the protein does, what process it participates in, and where in the cell it acts. CATH: which structural fold it has in the CATH hierarchy. Organism: the species of origin.

mmCIF coordinates. The mmCIF block holds the 3D Cartesian coordinates of each backbone atom (N, Cα, C, O) in ångströms. mmCIF is the PDB's canonical archive format — a tagged-loop text representation of the atomic model.

pLDDT. pLDDT is the predicted lDDT-Cα score: AlphaFold's confidence that the local environment of each residue (all inter-atomic distances within 15 Å) is correctly placed. It is a per-residue number between 0 and 100, with higher meaning more reliable.

Backbone torsions (φ/ψ). φ (phi) and ψ (psi) are the two rotatable backbone dihedrals per residue: φ is the C(i-1)–N–Cα–C torsion, ψ is the N–Cα–C–N(i+1) torsion, both in degrees on (−180°, 180°]. α-helical residues cluster near (−60°, −45°); β-strand residues near (−120°, +130°). A Ramachandran plot is simply a scatter of (φ, ψ) for every residue.

B-factor. For experimental (PDB) structures, the B-factor (temperature factor) quantifies the positional spread of each atom in the crystal — a combination of thermal vibration and static disorder — in units of Å². High B-factors mark flexible loops or poorly resolved regions; low B-factors mark the rigid, well-ordered core.

Secondary structure (3-state, P-SEA). SS3 is a coarse helix/strand/coil call (letters a/b/c) made by the P-SEA algorithm from inter-Cα distances and dihedrals. It is less detailed than DSSP but needs only Cα positions.

Predicted aligned error. Predicted aligned error is AlphaFold's pairwise confidence. Unlike pLDDT (per-residue), PAE is per-residue-pair and captures whether two parts of the structure are correctly placed relative to each other. Units are ångströms of expected positional error.

Solvent-accessible surface area. Solvent-accessible surface area (SASA) is the area in Å² traced out by the centre of a 1.4 Å probe sphere (a water molecule) rolled over the protein's van der Waals surface (Shrake–Rupley / Lee–Richards construction). Buried residues have near-zero SASA; fully exposed residues can exceed 200 Å². The total SASA scales roughly with the number of surface residues.

Secondary structure (8-state, DSSP). The SS8 string is DSSP's per-residue secondary-structure call. α-helix (H) means an i→i+4 H-bond ladder; β-strand (E) means the residue participates in a β-sheet; 3₁₀ (G) and π (I) are tighter and wider helices; T/S are turns/bends; '-' is loop.

Rendered structure images. Structure images are PyMOL renders from six orthogonal camera directions. Cartoon representation d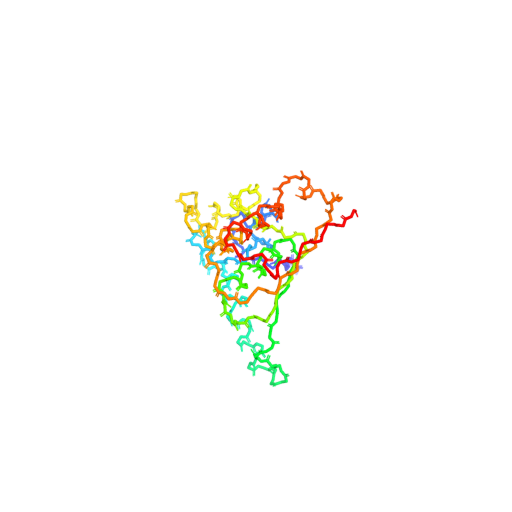raws helices as coils and strands as arrows; sticks shows the backbone as bonds; surface shows the solvent-excluded envelope. Rainbow coloring maps sequence position to hue (blue→red, N→C); chain coloring assigns a distinct color per polypeptide.

Sequence. The amino-acid sequence is the protein's primary structure: the linear order of residues from the N-terminus to the C-terminus, written in one-letter code. Everything else here — the 3D coordinates, the secondary structure, the domain annotations — is ultimately a consequence of this string.

Contact-map, Ramachandran, and PAE plots. Three diagnostic plots accompany the record. The Cα contact map visualizes the tertiary structure as a 2D adjacency matrix (8 Å cutoff, sequence-local contacts suppressed). The Ramachandran plot shows the distribution of backbone (φ, ψ) torsions, with points in the α and β basins reflecting secondary structure content. The PAE plot shows AlphaFold's inter-residue confidence as a color matrix.